Protein AF-A0A9P9Y1Z7-F1 (afdb_monomer_lite)

Foldseek 3Di:
DEAAPVVVVVVCVVFQWDQDPLQQFIFHPPVPPVNCQQLFAQNWDWDWDADPVSPDIDIETQGCVLQFDWDAPPVDPGTTTTGPYGHP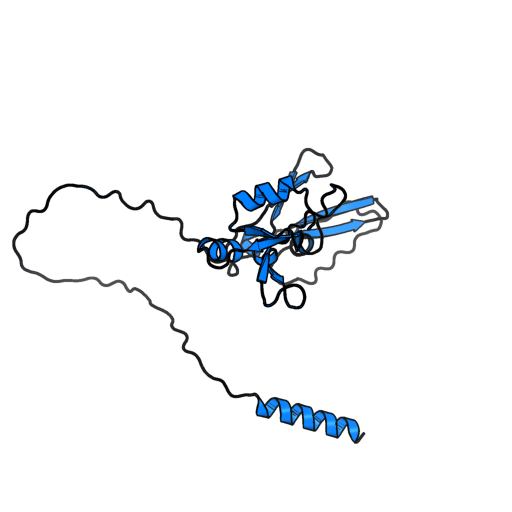DPNDDDCDDSSVVQWDWDDLVLQRAIDIDGRQDDQDPPDPPDDDQDNPRRDDDDDPDDNVNSCPPRHDDDPDPDPDPPPDDDDDDDDDDDDDDDDDDDDDDDDDDDDDDDDDDPPPVVVVVVVVVVVVVVD

Radius of gyration: 27.18 Å; chains: 1; bounding box: 79×77×60 Å

Secondary structure (DSSP, 8-state):
-B--HHHHHHHHTTTTEEEETTTTEEEE-TTSHHHHHHHHSS---EEEEE-TTSS-EEEEE--GGGGEEEE-TTSSSS-EEEE--B--SSS--B--HHHHTSEEEEEETTTTEEEEEEPP-SSS----------TT----PPPS--HHHHTTTTSPPPPP---PPP-----------------------------------SHHHHHHHHHHHHHHTT-

Sequence (219 aa):
MTLPKSTCENIAKHLPISYREDLGLYIWNIDEGRYRNIVRSASAPSFAFMGEDNTAGFTINVPFRYLNLTLEPPLTNGAVQYFLCSTGGDKNAVLGRAFLQDAFLGANRERGAFWLGQAPRPNIQSRSDHFTIDSDG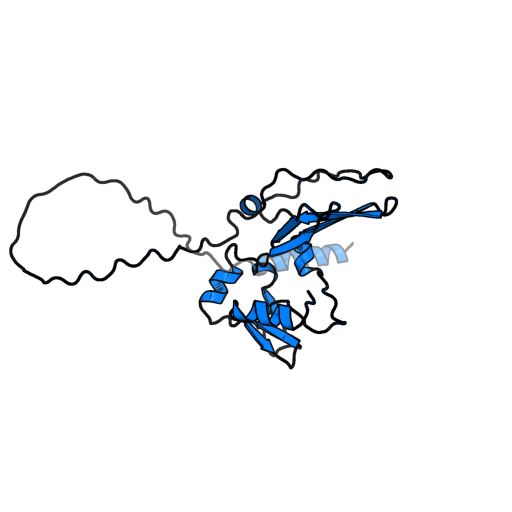TTIETSSNDWETSWDGFWEVLESAEPSPAPSSAPSASASASPSLPPSTDESMSMGTNIGIGVGTGAAVLLLFAGLLLWMRKR

Structure (mmCIF, N/CA/C/O backbone):
data_AF-A0A9P9Y1Z7-F1
#
_entry.id   AF-A0A9P9Y1Z7-F1
#
loop_
_atom_site.group_PDB
_atom_site.id
_atom_site.type_symbol
_atom_site.label_atom_id
_atom_site.label_alt_id
_atom_site.label_comp_id
_atom_site.label_asym_id
_atom_site.label_entity_id
_atom_site.label_seq_id
_atom_site.pdbx_PDB_ins_code
_atom_site.Cartn_x
_atom_site.Cartn_y
_atom_site.Cartn_z
_atom_site.occupancy
_atom_site.B_iso_or_equiv
_atom_site.auth_seq_id
_atom_site.auth_comp_id
_atom_site.auth_asym_id
_atom_site.auth_atom_id
_atom_site.pdbx_PDB_model_num
ATOM 1 N N . MET A 1 1 ? -0.086 5.503 3.416 1.00 87.56 1 MET A N 1
ATOM 2 C CA . MET A 1 1 ? -0.326 5.989 2.048 1.00 87.56 1 MET A CA 1
ATOM 3 C C . MET A 1 1 ? -1.439 7.006 2.132 1.00 87.56 1 MET A C 1
ATOM 5 O O . MET A 1 1 ? -2.332 6.822 2.955 1.00 87.56 1 MET A O 1
ATOM 9 N N . THR A 1 2 ? -1.354 8.059 1.330 1.00 88.94 2 THR A N 1
ATOM 10 C CA . THR A 1 2 ? -2.421 9.057 1.232 1.00 88.94 2 THR A CA 1
ATOM 11 C C . THR A 1 2 ? -3.190 8.768 -0.037 1.00 88.94 2 THR A C 1
ATOM 13 O O . THR A 1 2 ? -2.594 8.760 -1.110 1.00 88.94 2 THR A O 1
ATOM 16 N N . LEU A 1 3 ? -4.480 8.481 0.077 1.00 88.94 3 LEU A N 1
ATOM 17 C CA . LEU A 1 3 ? -5.351 8.220 -1.067 1.00 88.94 3 LEU A CA 1
ATOM 18 C C . LEU A 1 3 ? -6.536 9.194 -1.024 1.00 88.94 3 LEU A C 1
ATOM 20 O O . LEU A 1 3 ? -6.876 9.698 0.051 1.00 88.94 3 LEU A O 1
ATOM 24 N N . PRO A 1 4 ? -7.191 9.465 -2.167 1.00 88.50 4 PRO A N 1
ATOM 25 C CA . PRO A 1 4 ? -8.436 10.220 -2.173 1.00 88.50 4 PRO A CA 1
ATOM 26 C C . PRO A 1 4 ? -9.462 9.615 -1.207 1.00 88.50 4 PRO A C 1
ATOM 28 O O . PRO A 1 4 ? -9.579 8.392 -1.103 1.00 88.50 4 PRO A O 1
ATOM 31 N N . LYS A 1 5 ? -10.240 10.470 -0.528 1.00 86.81 5 LYS A N 1
ATOM 32 C CA . LYS A 1 5 ? -11.252 10.038 0.452 1.00 86.81 5 LYS A CA 1
ATOM 33 C C . LYS A 1 5 ? -12.206 8.989 -0.125 1.00 86.81 5 LYS A C 1
ATOM 35 O O . LYS A 1 5 ? -12.414 7.956 0.499 1.00 86.81 5 LYS A O 1
ATOM 40 N N . SER A 1 6 ? -12.689 9.208 -1.347 1.00 89.31 6 SER A N 1
ATOM 41 C CA . SER A 1 6 ? -13.558 8.263 -2.057 1.00 89.31 6 SER A CA 1
ATOM 42 C C . SER A 1 6 ? -12.914 6.886 -2.251 1.00 89.31 6 SER A C 1
ATOM 44 O O . SER A 1 6 ? -13.596 5.868 -2.152 1.00 89.31 6 SER A O 1
ATOM 46 N N . THR A 1 7 ? -11.602 6.825 -2.489 1.00 90.81 7 THR A N 1
ATOM 47 C CA . THR A 1 7 ? -10.861 5.565 -2.601 1.00 90.81 7 THR A CA 1
ATOM 48 C C . THR A 1 7 ? -10.800 4.847 -1.256 1.00 90.81 7 THR A C 1
ATOM 50 O O . THR A 1 7 ? -11.155 3.672 -1.192 1.00 90.81 7 THR A O 1
ATOM 53 N N . CYS A 1 8 ? -10.418 5.540 -0.175 1.00 91.31 8 CYS A N 1
ATOM 54 C CA . CYS A 1 8 ? -10.385 4.933 1.160 1.00 91.31 8 CYS A CA 1
ATOM 55 C C . CYS A 1 8 ? -11.779 4.463 1.615 1.00 91.31 8 CYS A C 1
ATOM 57 O O . CYS A 1 8 ? -11.909 3.369 2.157 1.00 91.31 8 CYS A O 1
ATOM 59 N N . GLU A 1 9 ? -12.831 5.242 1.353 1.00 91.62 9 GLU A N 1
ATOM 60 C CA . GLU A 1 9 ? -14.217 4.868 1.662 1.00 91.62 9 GLU A CA 1
ATOM 61 C C . GLU A 1 9 ? -14.677 3.637 0.878 1.00 91.62 9 GLU A C 1
ATOM 63 O O . GLU A 1 9 ? -15.352 2.774 1.433 1.00 91.62 9 GLU A O 1
ATOM 68 N N . ASN A 1 10 ? -14.306 3.521 -0.400 1.00 93.44 10 ASN A N 1
ATOM 69 C CA . ASN A 1 10 ? -14.633 2.336 -1.189 1.00 93.44 10 ASN A CA 1
ATOM 70 C C . ASN A 1 10 ? -13.886 1.095 -0.695 1.00 93.44 10 ASN A C 1
ATOM 72 O O . ASN A 1 10 ? -14.499 0.038 -0.592 1.00 93.44 10 ASN A O 1
ATOM 76 N N . ILE A 1 11 ? -12.611 1.222 -0.316 1.00 93.75 11 ILE A N 1
ATOM 77 C CA . ILE A 1 11 ? -11.859 0.130 0.320 1.00 93.75 11 ILE A CA 1
ATOM 78 C C . ILE A 1 11 ? -12.540 -0.293 1.632 1.00 93.75 11 ILE A C 1
ATOM 80 O O . ILE A 1 11 ? -12.742 -1.484 1.869 1.00 93.75 11 ILE A O 1
ATOM 84 N N . ALA A 1 12 ? -12.962 0.673 2.453 1.00 94.00 12 ALA A N 1
ATOM 85 C CA . ALA A 1 12 ? -13.610 0.415 3.736 1.00 94.00 12 ALA A CA 1
ATOM 86 C C . ALA A 1 12 ? -14.919 -0.380 3.624 1.00 94.00 12 ALA A C 1
ATOM 88 O O . ALA A 1 12 ? -15.243 -1.127 4.536 1.00 94.00 12 ALA A O 1
ATOM 89 N N . LYS A 1 13 ? -15.642 -0.313 2.497 1.00 94.94 13 LYS A N 1
ATOM 90 C CA . LYS A 1 13 ? -16.855 -1.128 2.277 1.00 94.94 13 LYS A CA 1
ATOM 91 C C . LYS A 1 13 ? -16.582 -2.633 2.247 1.00 94.94 13 LYS A C 1
ATOM 93 O O . LYS A 1 13 ? -17.495 -3.423 2.468 1.00 94.94 13 LYS A O 1
ATOM 98 N N . HIS A 1 14 ? -15.349 -3.034 1.950 1.00 94.69 14 HIS A N 1
ATOM 99 C CA . HIS A 1 14 ? -14.966 -4.439 1.833 1.00 94.69 14 HIS A CA 1
ATOM 100 C C . HIS A 1 14 ? -14.237 -4.965 3.071 1.00 94.69 14 HIS A C 1
ATOM 102 O O . HIS A 1 14 ? -14.068 -6.180 3.204 1.00 94.69 14 HIS A O 1
ATOM 108 N N . LEU A 1 15 ? -13.836 -4.081 3.986 1.00 96.19 15 LEU A N 1
ATOM 109 C CA . LEU A 1 15 ? -12.996 -4.402 5.133 1.00 96.19 15 LEU A CA 1
ATOM 110 C C . LEU A 1 15 ? -13.716 -4.092 6.451 1.00 96.19 15 LEU A C 1
ATOM 112 O O . LEU A 1 15 ? -14.492 -3.143 6.511 1.00 96.19 15 LEU A O 1
ATOM 116 N N . PRO A 1 16 ? -13.433 -4.842 7.528 1.00 96.62 16 PRO A N 1
ATOM 117 C CA . PRO A 1 16 ? -13.920 -4.545 8.872 1.00 96.62 16 PRO A CA 1
ATOM 118 C C . PRO A 1 16 ? -13.180 -3.335 9.469 1.00 96.62 16 PRO A C 1
ATOM 120 O O . PRO A 1 16 ? -12.394 -3.471 10.409 1.00 96.62 16 PRO A O 1
ATOM 123 N N . ILE A 1 17 ? -13.365 -2.149 8.881 1.00 96.19 17 ILE A N 1
ATOM 124 C CA . ILE A 1 17 ? -12.726 -0.900 9.308 1.00 96.19 17 ILE A CA 1
ATOM 125 C C . ILE A 1 17 ? -13.734 0.241 9.432 1.00 96.19 17 ILE A C 1
ATOM 127 O O . ILE A 1 17 ? -14.668 0.361 8.642 1.00 96.19 17 ILE A O 1
ATOM 131 N N . SER A 1 18 ? -13.504 1.133 10.392 1.00 94.62 18 SER A N 1
ATOM 132 C CA . SER A 1 18 ? -14.323 2.326 10.626 1.00 94.62 18 SER A CA 1
ATOM 133 C C . SER A 1 18 ? -13.464 3.584 10.657 1.00 94.62 18 SER A C 1
ATOM 135 O O . SER A 1 18 ? -12.419 3.603 11.309 1.00 94.62 18 SER A O 1
ATOM 137 N N . TYR A 1 19 ? -13.903 4.645 9.983 1.00 93.50 19 TYR A N 1
ATOM 138 C CA . TYR A 1 19 ? -13.201 5.927 10.003 1.00 93.50 19 TYR A CA 1
ATOM 139 C C . TYR A 1 19 ? -13.363 6.627 11.357 1.00 93.50 19 TYR A C 1
ATOM 141 O O . TYR A 1 19 ? -14.472 6.734 11.879 1.00 93.50 19 TYR A O 1
ATOM 149 N N . ARG A 1 20 ? -12.256 7.126 11.908 1.00 91.81 20 ARG A N 1
ATOM 150 C CA . ARG A 1 20 ? -12.212 7.952 13.115 1.00 91.81 20 ARG A CA 1
ATOM 151 C C . ARG A 1 20 ? -11.798 9.370 12.749 1.00 91.81 20 ARG A C 1
ATOM 153 O O . ARG A 1 20 ? -10.650 9.610 12.374 1.00 91.81 20 ARG A O 1
ATOM 160 N N . GLU A 1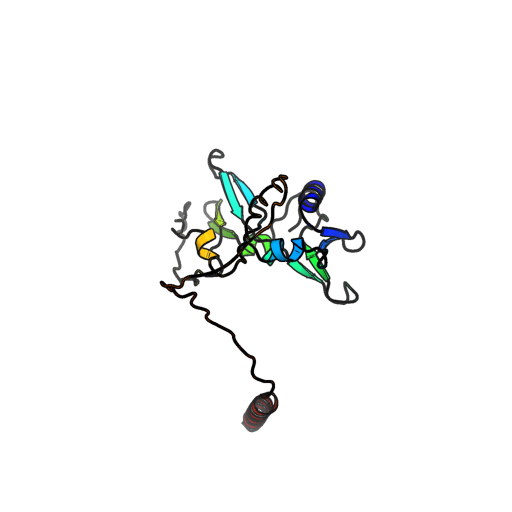 21 ? -12.750 10.297 12.843 1.00 89.62 21 GLU A N 1
ATOM 161 C CA . GLU A 1 21 ? -12.570 11.692 12.423 1.00 89.62 21 GLU A CA 1
ATOM 162 C C . GLU A 1 21 ? -11.517 12.434 13.252 1.00 89.62 21 GLU A C 1
ATOM 164 O O . GLU A 1 21 ? -10.768 13.232 12.696 1.00 89.62 21 GLU A O 1
ATOM 169 N N . ASP A 1 22 ? -11.410 12.124 14.548 1.00 89.19 22 ASP A N 1
ATOM 170 C CA . ASP A 1 22 ? -10.435 12.715 15.473 1.00 89.19 22 ASP A CA 1
ATOM 171 C C . ASP A 1 22 ? -8.984 12.417 15.077 1.00 89.19 22 ASP A C 1
ATOM 173 O O . ASP A 1 22 ? -8.095 13.229 15.327 1.00 89.19 22 ASP A O 1
ATOM 177 N N . LEU A 1 23 ? -8.749 11.270 14.433 1.00 88.81 23 LEU A N 1
ATOM 178 C CA . LEU A 1 23 ? -7.426 10.873 13.955 1.00 88.81 23 LEU A CA 1
ATOM 179 C C . LEU A 1 23 ? -7.221 11.058 12.451 1.00 88.81 23 LEU A C 1
ATOM 181 O O . LEU A 1 23 ? -6.084 11.037 11.985 1.00 88.81 23 LEU A O 1
ATOM 185 N N . GLY A 1 24 ? -8.298 11.162 11.674 1.00 89.25 24 GLY A N 1
ATOM 186 C CA . GLY A 1 24 ? -8.223 11.109 10.217 1.00 89.25 24 GLY A CA 1
ATOM 187 C C . GLY A 1 24 ? -7.754 9.751 9.676 1.00 89.25 24 GLY A C 1
ATOM 188 O O . GLY A 1 24 ? -7.097 9.692 8.634 1.00 89.25 24 GLY A O 1
ATOM 189 N N . LEU A 1 25 ? -8.049 8.663 10.397 1.00 91.31 25 LEU A N 1
ATOM 190 C CA . LEU A 1 25 ? -7.573 7.304 10.110 1.00 91.31 25 LEU A CA 1
ATOM 191 C C . LEU A 1 25 ? -8.712 6.281 10.169 1.00 91.31 25 LEU A C 1
ATOM 193 O O . LEU A 1 25 ? -9.711 6.478 10.858 1.00 91.31 25 LEU A O 1
ATOM 197 N N . TYR A 1 26 ? -8.533 5.153 9.482 1.00 94.88 26 TYR A N 1
ATOM 198 C CA . TYR A 1 26 ? -9.441 4.009 9.556 1.00 94.88 26 TYR A CA 1
ATOM 199 C C . TYR A 1 26 ? -8.938 3.010 10.593 1.00 94.88 26 TYR A C 1
ATOM 201 O O . TYR A 1 26 ? -7.794 2.572 10.529 1.00 94.88 26 TYR A O 1
ATOM 209 N N . ILE A 1 27 ? -9.790 2.637 11.537 1.00 95.94 27 ILE A N 1
ATOM 210 C CA . ILE A 1 27 ? -9.477 1.718 12.632 1.00 95.94 27 ILE A CA 1
ATOM 211 C C . ILE A 1 27 ? -10.030 0.337 12.307 1.00 95.94 27 ILE A C 1
ATOM 213 O O . ILE A 1 27 ? -11.168 0.230 11.855 1.00 95.94 27 ILE A O 1
ATOM 217 N N . TRP A 1 28 ? -9.232 -0.702 12.536 1.00 97.31 28 TRP A N 1
ATOM 218 C CA . TRP A 1 28 ? -9.666 -2.087 12.388 1.00 97.31 28 TRP A CA 1
ATOM 219 C C . TRP A 1 28 ? -10.612 -2.489 13.516 1.00 97.31 28 TRP A C 1
ATOM 221 O O . TRP A 1 28 ? -10.329 -2.254 14.691 1.00 97.31 28 TRP A O 1
ATOM 231 N N . ASN A 1 29 ? -11.699 -3.166 13.160 1.00 96.44 29 ASN A N 1
ATOM 232 C CA . ASN A 1 29 ? -12.518 -3.898 14.111 1.00 96.44 29 ASN A CA 1
AT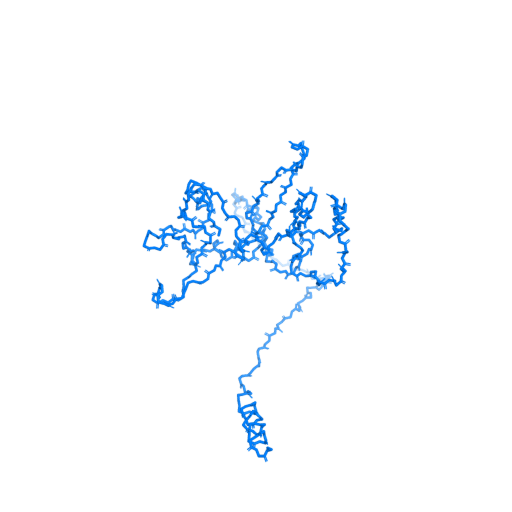OM 233 C C . ASN A 1 29 ? -11.892 -5.279 14.355 1.00 96.44 29 ASN A C 1
ATOM 235 O O . ASN A 1 29 ? -12.132 -6.223 13.603 1.00 96.44 29 ASN A O 1
ATOM 239 N N . ILE A 1 30 ? -11.053 -5.382 15.388 1.00 95.69 30 ILE A N 1
ATOM 240 C CA . ILE A 1 30 ? -10.289 -6.605 15.684 1.00 95.69 30 ILE A CA 1
ATOM 241 C C . ILE A 1 30 ? -11.149 -7.757 16.222 1.00 95.69 30 ILE A C 1
ATOM 243 O O . ILE A 1 30 ? -10.716 -8.909 16.163 1.00 95.69 30 ILE A O 1
ATOM 247 N N . ASP A 1 31 ? -12.350 -7.448 16.716 1.00 94.50 31 ASP A N 1
ATOM 248 C CA . ASP A 1 31 ? -13.303 -8.426 17.247 1.00 94.50 31 ASP A CA 1
ATOM 249 C C . ASP A 1 31 ? -14.121 -9.094 16.130 1.00 94.50 31 ASP A C 1
ATOM 251 O O . ASP A 1 31 ? -14.727 -10.149 16.328 1.00 94.50 31 ASP A O 1
ATOM 255 N N . GLU A 1 32 ? -14.131 -8.513 14.926 1.00 92.75 32 GLU A N 1
ATOM 256 C CA . GLU A 1 32 ? -14.802 -9.108 13.778 1.00 92.75 32 GLU A CA 1
ATOM 257 C C . GLU A 1 32 ? -13.995 -10.295 13.240 1.00 92.75 32 GLU A C 1
ATOM 259 O O . GLU A 1 32 ? -12.833 -10.156 12.857 1.00 92.75 32 GLU A O 1
ATOM 264 N N . GLY A 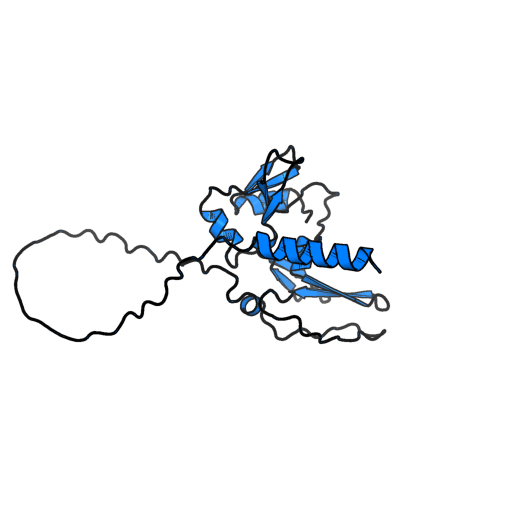1 33 ? -14.619 -11.473 13.133 1.00 88.38 33 GLY A N 1
ATOM 265 C CA . GLY A 1 33 ? -13.923 -12.707 12.738 1.00 88.38 33 GLY A CA 1
ATOM 266 C C . GLY A 1 33 ? -13.161 -12.607 11.407 1.00 88.38 33 GLY A C 1
ATOM 267 O O . GLY A 1 33 ? -12.109 -13.224 11.238 1.00 88.38 33 GLY A O 1
ATOM 268 N N . ARG A 1 34 ? -13.632 -11.761 10.481 1.00 93.44 34 ARG A N 1
ATOM 269 C CA . ARG A 1 34 ? -12.983 -11.519 9.183 1.00 93.44 34 ARG A CA 1
ATOM 270 C C . ARG A 1 34 ? -11.654 -10.772 9.287 1.00 93.44 34 ARG A C 1
ATOM 272 O O . ARG A 1 34 ? -10.826 -10.939 8.395 1.00 93.44 34 ARG A O 1
ATOM 279 N N . TYR A 1 35 ? -11.426 -9.980 10.339 1.00 95.06 35 TYR A N 1
ATOM 280 C CA . TYR A 1 35 ? -10.190 -9.211 10.518 1.00 95.06 35 TYR A CA 1
ATOM 281 C C . TYR A 1 35 ? -8.961 -10.116 10.452 1.00 95.06 35 TYR A C 1
ATOM 283 O O . TYR A 1 35 ? -8.058 -9.882 9.648 1.00 95.06 35 TYR A O 1
ATOM 291 N N . ARG A 1 36 ? -8.959 -11.195 11.245 1.00 93.75 36 ARG A N 1
ATOM 292 C CA . ARG A 1 36 ? -7.835 -12.138 11.306 1.00 93.75 36 ARG A CA 1
ATOM 293 C C . ARG A 1 36 ? -7.576 -12.792 9.956 1.00 93.75 36 ARG A C 1
ATOM 295 O O . ARG A 1 36 ? -6.432 -12.806 9.517 1.00 93.75 36 ARG A O 1
ATOM 302 N N . ASN A 1 37 ? -8.629 -13.248 9.283 1.00 94.12 37 ASN A N 1
ATOM 303 C CA . ASN A 1 37 ? -8.518 -13.881 7.971 1.00 94.12 37 ASN A CA 1
ATOM 304 C C . ASN A 1 37 ? -7.900 -12.923 6.946 1.00 94.12 37 ASN A C 1
ATOM 306 O O . ASN A 1 37 ? -7.009 -13.308 6.196 1.00 94.12 37 ASN A O 1
ATOM 310 N N . ILE A 1 38 ? -8.312 -11.654 6.945 1.00 94.94 38 ILE A N 1
ATOM 311 C CA . ILE A 1 38 ? -7.805 -10.639 6.014 1.00 94.94 38 ILE A CA 1
ATOM 312 C C . ILE A 1 38 ? -6.322 -10.341 6.263 1.00 94.94 38 ILE A C 1
ATOM 314 O O . ILE A 1 38 ? -5.534 -10.356 5.323 1.00 94.94 38 ILE A O 1
ATOM 318 N N . VAL A 1 39 ? -5.912 -10.087 7.510 1.00 94.31 39 VAL A N 1
ATOM 319 C CA . VAL A 1 39 ? -4.527 -9.659 7.805 1.00 94.31 39 VAL A CA 1
ATOM 320 C C . VAL A 1 39 ? -3.518 -10.811 7.834 1.00 94.31 39 VAL A C 1
ATOM 322 O O . VAL A 1 39 ? -2.308 -10.570 7.871 1.00 94.31 39 VAL A O 1
ATOM 325 N N . ARG A 1 40 ? -3.987 -12.064 7.856 1.00 92.31 40 ARG A N 1
ATOM 326 C CA . ARG A 1 40 ? -3.123 -13.251 7.909 1.00 92.31 40 ARG A CA 1
ATOM 327 C C . ARG A 1 40 ? -3.059 -14.050 6.615 1.00 92.31 40 ARG A C 1
ATOM 329 O O . ARG A 1 40 ? -2.093 -14.792 6.470 1.00 92.31 40 ARG A O 1
ATOM 336 N N . SER A 1 41 ? -4.016 -13.888 5.706 1.00 92.12 41 SER A N 1
ATOM 337 C CA . SER A 1 41 ? -4.036 -14.562 4.401 1.00 92.12 41 SER A CA 1
ATOM 338 C C . SER A 1 41 ? -3.306 -13.772 3.307 1.00 92.12 41 SER A C 1
ATOM 340 O O . SER A 1 41 ? -2.775 -12.688 3.550 1.00 92.12 41 SER A O 1
ATOM 342 N N . ALA A 1 42 ? -3.362 -14.300 2.081 1.00 90.06 42 ALA A N 1
ATOM 343 C CA . ALA A 1 42 ? -2.916 -13.669 0.837 1.00 90.06 42 ALA A CA 1
ATOM 344 C C . ALA A 1 42 ? -3.727 -12.427 0.414 1.00 90.06 42 ALA A C 1
ATOM 346 O O . ALA A 1 42 ? -3.505 -11.870 -0.660 1.00 90.06 42 ALA A O 1
ATOM 347 N N . SER A 1 43 ? -4.704 -12.001 1.218 1.00 92.25 43 SER A N 1
ATOM 348 C CA . SER A 1 43 ? -5.553 -10.860 0.883 1.00 92.25 43 SER A CA 1
ATOM 349 C C . SER A 1 43 ? -4.715 -9.578 0.779 1.00 92.25 43 SER A C 1
ATOM 351 O O . SER A 1 43 ? -4.007 -9.194 1.717 1.00 92.25 43 SER A O 1
ATOM 353 N N . ALA A 1 44 ? -4.823 -8.886 -0.356 1.00 92.69 44 ALA A N 1
ATOM 354 C CA . ALA A 1 44 ? -4.041 -7.691 -0.652 1.00 92.69 44 ALA A CA 1
ATOM 355 C C . ALA A 1 44 ? -4.837 -6.697 -1.516 1.00 92.69 44 ALA A C 1
ATOM 357 O O . ALA A 1 44 ? -5.535 -7.121 -2.439 1.00 92.69 44 ALA A O 1
ATOM 358 N N . PRO A 1 45 ? -4.729 -5.375 -1.287 1.00 92.94 45 PRO A N 1
ATOM 359 C CA . PRO A 1 45 ? -4.985 -4.398 -2.334 1.00 92.94 45 PRO A CA 1
ATOM 360 C C . PRO A 1 45 ? -3.965 -4.536 -3.469 1.00 92.94 45 PRO A C 1
ATOM 362 O O . PRO A 1 45 ? -2.753 -4.579 -3.236 1.00 92.94 45 PRO A O 1
ATOM 365 N N . SER A 1 46 ? -4.482 -4.528 -4.695 1.00 93.94 46 SER A N 1
ATOM 366 C CA . SER A 1 46 ? -3.696 -4.483 -5.927 1.00 93.94 46 SER A CA 1
ATOM 367 C C . SER A 1 46 ? -3.677 -3.064 -6.489 1.00 93.94 46 SER A C 1
ATOM 369 O O . SER A 1 46 ? -4.719 -2.429 -6.665 1.00 93.94 46 SER A O 1
ATOM 371 N N . PHE A 1 47 ? -2.485 -2.567 -6.797 1.00 93.12 47 PHE A N 1
ATOM 372 C CA . PHE A 1 47 ? -2.256 -1.260 -7.403 1.00 93.12 47 PHE A CA 1
ATOM 373 C C . PHE A 1 47 ? -1.886 -1.461 -8.867 1.00 93.12 47 PHE A C 1
ATOM 375 O O . PHE A 1 47 ? -0.839 -2.032 -9.156 1.00 93.12 47 PHE A O 1
ATOM 382 N N . ALA A 1 48 ? -2.749 -1.016 -9.778 1.00 93.50 48 ALA A N 1
ATOM 383 C CA . ALA A 1 48 ? -2.515 -1.123 -11.213 1.00 93.50 48 ALA A CA 1
ATOM 384 C C . ALA A 1 48 ? -1.763 0.106 -11.743 1.00 93.50 48 ALA A C 1
ATOM 386 O O . ALA A 1 48 ? -2.135 1.245 -11.453 1.00 93.50 48 ALA A O 1
ATOM 387 N N . PHE A 1 49 ? -0.738 -0.139 -12.555 1.00 91.81 49 PHE A N 1
ATOM 388 C CA . PHE A 1 49 ? 0.089 0.870 -13.208 1.00 91.81 49 PHE A CA 1
ATOM 389 C C . PHE A 1 49 ? 0.165 0.594 -14.705 1.00 91.81 49 PHE A C 1
ATOM 391 O O . PHE A 1 49 ? 0.096 -0.557 -15.133 1.00 91.81 49 PHE A O 1
ATOM 398 N N . MET A 1 50 ? 0.329 1.654 -15.493 1.00 89.62 50 MET A N 1
ATOM 399 C CA . MET A 1 50 ? 0.624 1.557 -16.922 1.00 89.62 50 MET A CA 1
ATOM 400 C C . MET A 1 50 ? 2.137 1.626 -17.130 1.00 89.62 50 MET A C 1
ATOM 402 O O . MET A 1 50 ? 2.804 2.452 -16.504 1.00 89.62 50 MET A O 1
ATOM 406 N N . GLY A 1 51 ? 2.667 0.748 -17.983 1.00 82.12 51 GLY A N 1
ATOM 407 C CA . GLY A 1 51 ? 4.051 0.819 -18.444 1.00 82.12 51 GLY A CA 1
ATOM 408 C C . GLY A 1 51 ? 4.278 1.936 -19.467 1.00 82.12 51 GLY A C 1
ATOM 409 O O . GLY A 1 51 ? 3.354 2.659 -19.840 1.00 82.12 51 GLY A O 1
ATOM 410 N N . GLU A 1 52 ? 5.518 2.045 -19.942 1.00 75.12 52 GLU A N 1
ATOM 411 C CA . GLU A 1 52 ? 5.976 3.096 -20.864 1.00 75.12 52 GLU A CA 1
ATOM 412 C C . GLU A 1 52 ? 5.139 3.177 -22.152 1.00 75.12 52 GLU A C 1
ATOM 414 O O . GLU A 1 52 ? 4.690 4.256 -22.542 1.00 75.12 52 GLU A O 1
ATOM 419 N N . ASP A 1 53 ? 4.807 2.026 -22.740 1.00 77.62 53 ASP A N 1
ATOM 420 C CA . ASP A 1 53 ? 4.027 1.956 -23.979 1.00 77.62 53 ASP A CA 1
ATOM 421 C C . ASP A 1 53 ? 2.519 2.200 -23.780 1.00 77.62 53 ASP A C 1
ATOM 423 O O . ASP A 1 53 ? 1.751 2.090 -24.735 1.00 77.62 53 ASP A O 1
ATOM 427 N N . ASN A 1 54 ? 2.061 2.487 -22.550 1.00 75.88 54 ASN A N 1
ATOM 428 C CA . ASN A 1 54 ? 0.654 2.708 -22.164 1.00 75.88 54 ASN A CA 1
ATOM 429 C C . ASN A 1 54 ? -0.337 1.614 -22.623 1.00 75.88 54 ASN A C 1
ATOM 431 O O . ASN A 1 54 ? -1.549 1.826 -22.645 1.00 75.88 54 ASN A O 1
ATOM 435 N N . THR A 1 55 ? 0.173 0.442 -22.996 1.00 75.06 55 THR A N 1
ATOM 436 C CA . THR A 1 55 ? -0.588 -0.674 -23.578 1.00 75.06 55 THR A CA 1
ATOM 437 C C . THR A 1 55 ? -0.511 -1.926 -22.713 1.00 75.06 55 THR A C 1
ATOM 439 O O . THR A 1 55 ? -1.493 -2.659 -22.614 1.00 75.06 55 THR A O 1
ATOM 442 N N . ALA A 1 56 ? 0.618 -2.145 -22.035 1.00 78.31 56 ALA A N 1
ATOM 443 C CA . ALA A 1 56 ? 0.786 -3.193 -21.038 1.00 78.31 56 ALA A CA 1
ATOM 444 C C . ALA A 1 56 ? 0.698 -2.597 -19.625 1.00 78.31 56 ALA A C 1
ATOM 446 O O . ALA A 1 56 ? 1.497 -1.741 -19.234 1.00 78.31 56 ALA A O 1
ATOM 447 N N . GLY A 1 57 ? -0.302 -3.043 -18.864 1.00 87.38 57 GLY A N 1
ATOM 448 C CA . GLY A 1 57 ? -0.423 -2.741 -17.444 1.00 87.38 57 GLY A CA 1
ATOM 449 C C . GLY A 1 57 ? 0.232 -3.813 -16.584 1.00 87.38 57 GLY A C 1
ATOM 450 O O . GLY A 1 57 ? 0.313 -4.974 -16.980 1.00 87.38 57 GLY A O 1
ATOM 451 N N . PHE A 1 58 ? 0.651 -3.433 -15.385 1.00 89.25 58 PHE A N 1
ATOM 452 C CA . PHE A 1 58 ? 1.109 -4.365 -14.360 1.00 89.25 58 PHE A CA 1
ATOM 453 C C . PHE A 1 58 ? 0.509 -4.001 -13.004 1.00 89.25 58 PHE A C 1
ATOM 455 O O . PHE A 1 58 ? 0.012 -2.889 -12.800 1.00 89.25 58 PHE A O 1
ATOM 462 N N . THR A 1 59 ? 0.539 -4.950 -12.074 1.00 93.19 59 THR A N 1
ATOM 463 C CA . THR A 1 59 ? -0.014 -4.778 -10.730 1.00 93.19 59 THR A CA 1
ATOM 464 C C . THR A 1 59 ? 1.041 -4.996 -9.665 1.00 93.19 59 THR A C 1
ATOM 466 O O . THR A 1 59 ? 1.871 -5.891 -9.786 1.00 93.19 59 THR A O 1
ATOM 469 N N . ILE A 1 60 ? 0.954 -4.212 -8.595 1.00 93.88 60 ILE A N 1
ATOM 470 C CA . ILE A 1 60 ? 1.707 -4.419 -7.360 1.00 93.88 60 ILE A CA 1
ATOM 471 C C . ILE A 1 60 ? 0.721 -4.799 -6.257 1.00 93.88 60 ILE A C 1
ATOM 473 O O . ILE A 1 60 ? -0.220 -4.051 -5.985 1.00 93.88 60 ILE A O 1
ATOM 477 N N . ASN A 1 61 ? 0.937 -5.940 -5.615 1.00 93.94 61 ASN A N 1
ATOM 478 C CA . ASN A 1 61 ? 0.143 -6.441 -4.501 1.00 93.94 61 ASN A CA 1
ATOM 479 C C . ASN A 1 61 ? 0.833 -6.109 -3.175 1.00 93.94 61 ASN A C 1
ATOM 481 O O . ASN A 1 61 ? 2.010 -6.419 -2.976 1.00 93.94 61 ASN A O 1
ATOM 485 N N . VAL A 1 62 ? 0.084 -5.502 -2.253 1.00 92.81 62 VAL A N 1
ATOM 486 C CA . VAL A 1 62 ? 0.569 -5.148 -0.910 1.00 92.81 62 VAL A CA 1
ATOM 487 C C . VAL A 1 62 ? -0.304 -5.849 0.128 1.00 92.81 62 VAL A C 1
ATOM 489 O O . VAL A 1 62 ? -1.417 -5.384 0.363 1.00 92.81 62 VAL A O 1
ATOM 492 N N . PRO A 1 63 ? 0.132 -6.949 0.764 1.00 92.75 63 PRO A N 1
ATOM 493 C CA . PRO A 1 63 ? -0.705 -7.682 1.709 1.00 92.75 63 PRO A CA 1
ATOM 494 C C . PRO A 1 63 ? -1.220 -6.833 2.866 1.00 92.75 63 PRO A C 1
ATOM 496 O O . PRO A 1 63 ? -0.500 -6.004 3.435 1.00 92.75 63 PRO A O 1
ATOM 499 N N . PHE A 1 64 ? -2.459 -7.100 3.292 1.00 93.81 64 PHE A N 1
ATOM 500 C CA . PHE A 1 64 ? -3.079 -6.379 4.408 1.00 93.81 64 PHE A CA 1
ATOM 501 C C . PHE A 1 64 ? -2.288 -6.495 5.713 1.00 93.81 64 PHE A C 1
ATOM 503 O O . PHE A 1 64 ? -2.387 -5.601 6.551 1.00 93.81 64 PHE A O 1
ATOM 510 N N . ARG A 1 65 ? -1.447 -7.526 5.868 1.00 91.06 65 ARG A N 1
ATOM 511 C CA . ARG A 1 65 ? -0.511 -7.648 6.994 1.00 91.06 65 ARG A CA 1
ATOM 512 C C . ARG A 1 65 ? 0.356 -6.399 7.179 1.00 91.06 65 ARG A C 1
ATOM 514 O O . ARG A 1 65 ? 0.557 -5.980 8.313 1.00 91.06 65 ARG A O 1
ATOM 521 N N . TYR A 1 66 ? 0.845 -5.787 6.100 1.00 90.31 66 TYR A N 1
ATOM 522 C CA . TYR A 1 66 ? 1.664 -4.568 6.184 1.00 90.31 66 TYR A CA 1
ATOM 523 C C . TYR A 1 66 ? 0.848 -3.286 6.308 1.00 90.31 66 TYR A C 1
ATOM 525 O O . TYR A 1 66 ? 1.388 -2.222 6.613 1.00 90.31 66 TYR A O 1
ATOM 533 N N . LEU A 1 67 ? -0.459 -3.385 6.089 1.00 93.62 67 LEU A N 1
ATOM 534 C CA . LEU A 1 67 ? -1.409 -2.290 6.236 1.00 93.62 67 LEU A CA 1
ATOM 535 C C . LEU A 1 67 ? -2.174 -2.366 7.563 1.00 93.62 67 LEU A C 1
ATOM 537 O O . LEU A 1 67 ? -3.061 -1.550 7.792 1.00 93.62 67 LEU A O 1
ATOM 541 N N . ASN A 1 68 ? -1.828 -3.319 8.428 1.00 94.62 68 ASN A N 1
ATOM 542 C CA . ASN A 1 68 ? -2.342 -3.491 9.780 1.00 94.62 68 ASN A CA 1
ATOM 543 C C . ASN A 1 68 ? -1.313 -2.952 10.781 1.00 94.62 68 ASN A C 1
ATOM 545 O O . ASN A 1 68 ? -0.431 -3.679 11.236 1.00 94.62 68 ASN A O 1
ATOM 549 N N . LEU A 1 69 ? -1.376 -1.647 11.040 1.00 93.94 69 LEU A N 1
ATOM 550 C CA . LEU A 1 69 ? -0.416 -0.937 11.880 1.00 93.94 69 LEU A CA 1
ATOM 551 C C . LEU A 1 69 ? -1.008 -0.649 13.260 1.00 93.94 69 LEU A C 1
ATOM 553 O O . LEU A 1 69 ? -2.218 -0.517 13.401 1.00 93.94 69 LEU A O 1
ATOM 557 N N . THR A 1 70 ? -0.153 -0.463 14.263 1.00 96.12 70 THR A N 1
ATOM 558 C CA . THR A 1 70 ? -0.580 -0.158 15.636 1.00 96.12 70 THR A CA 1
ATOM 559 C C . THR A 1 70 ? -0.391 1.329 15.944 1.00 96.12 70 THR A C 1
ATOM 561 O O . THR A 1 70 ? 0.690 1.878 15.733 1.00 96.12 70 THR A O 1
ATOM 564 N N . LEU A 1 71 ? -1.435 1.986 16.447 1.00 94.81 71 LEU A N 1
ATOM 565 C CA . LEU A 1 71 ? -1.355 3.264 17.156 1.00 94.81 71 LEU A CA 1
ATOM 566 C C . LEU A 1 71 ? -1.100 3.001 18.631 1.00 94.81 71 LEU A C 1
ATOM 568 O O . LEU A 1 71 ? -1.702 2.100 19.209 1.00 94.81 71 LEU A O 1
ATOM 572 N N . GLU A 1 72 ? -0.263 3.827 19.238 1.00 96.12 72 GLU A N 1
ATOM 573 C CA . GLU A 1 72 ? 0.095 3.747 20.650 1.00 96.12 72 GLU A CA 1
ATOM 574 C C . GLU A 1 72 ? -0.097 5.115 21.328 1.00 96.12 72 GLU A C 1
ATOM 576 O O . GLU A 1 72 ? -0.248 6.141 20.645 1.00 96.12 72 GLU A O 1
ATOM 581 N N . PRO A 1 73 ? -0.089 5.166 22.672 1.00 95.69 73 PRO A N 1
ATOM 582 C CA . PRO A 1 73 ? -0.068 6.431 23.395 1.00 95.69 73 PRO A CA 1
ATOM 583 C C . PRO A 1 73 ? 1.060 7.367 22.920 1.00 95.69 73 PRO A C 1
ATOM 585 O O . PRO A 1 73 ? 2.155 6.898 22.612 1.00 95.69 73 PRO A O 1
ATOM 588 N N . PRO A 1 74 ? 0.833 8.695 22.869 1.00 93.81 74 PRO A N 1
ATOM 589 C CA . PRO A 1 74 ? -0.330 9.423 23.387 1.00 93.81 74 PRO A CA 1
ATOM 590 C C . PRO A 1 74 ? -1.476 9.616 22.377 1.00 93.81 74 PRO A C 1
ATOM 592 O O . PRO A 1 74 ? -2.442 10.304 22.690 1.00 93.81 74 PRO A O 1
ATOM 595 N N . LEU A 1 75 ? -1.384 9.058 21.165 1.00 90.56 75 LEU A N 1
ATOM 596 C CA . LEU A 1 75 ? -2.413 9.243 20.127 1.00 90.56 75 LEU A CA 1
ATOM 597 C C . LEU A 1 75 ? -3.720 8.524 20.476 1.00 90.56 75 LEU A C 1
ATOM 599 O O . LEU A 1 75 ? -4.807 8.926 20.064 1.00 90.56 75 LEU A O 1
ATOM 603 N N . THR A 1 76 ? -3.599 7.445 21.238 1.00 93.56 76 THR A N 1
ATOM 604 C CA . THR A 1 76 ? -4.693 6.636 21.761 1.00 93.56 76 THR A CA 1
ATOM 605 C C . THR A 1 76 ? -4.386 6.260 23.208 1.00 93.56 76 THR A C 1
ATOM 607 O O . THR A 1 76 ? -3.228 6.187 23.607 1.00 93.56 76 THR A O 1
ATOM 610 N N . ASN A 1 77 ? -5.407 5.969 24.017 1.00 91.69 77 ASN A N 1
ATOM 611 C CA . ASN A 1 77 ? -5.200 5.546 25.414 1.00 91.69 77 ASN A CA 1
ATOM 612 C C . ASN A 1 77 ? -4.563 4.143 25.548 1.00 91.69 77 ASN A C 1
ATOM 614 O O . ASN A 1 77 ? -4.222 3.724 26.650 1.00 91.69 77 ASN A O 1
ATOM 618 N N . GLY A 1 78 ? -4.400 3.416 24.441 1.00 93.00 78 GLY A N 1
ATOM 619 C CA . GLY A 1 78 ? -3.797 2.087 24.375 1.00 93.00 78 GLY A CA 1
ATOM 620 C C . GLY A 1 78 ? -3.505 1.679 22.932 1.00 93.00 78 GLY A C 1
ATOM 621 O O . GLY A 1 78 ? -3.732 2.465 22.012 1.00 93.00 78 GLY A O 1
ATOM 622 N N . ALA A 1 79 ? -3.010 0.457 22.737 1.00 95.69 79 ALA A N 1
ATOM 623 C CA . ALA A 1 79 ? -2.703 -0.069 21.410 1.00 95.69 79 ALA A CA 1
ATOM 624 C C . ALA A 1 79 ? -3.983 -0.257 20.574 1.00 95.69 79 ALA A C 1
ATOM 626 O O . ALA A 1 79 ? -4.873 -1.011 20.966 1.00 95.69 79 ALA A O 1
ATOM 627 N N . VAL A 1 80 ? -4.077 0.408 19.420 1.00 96.69 80 VAL A N 1
ATOM 628 C CA . VAL A 1 80 ? -5.226 0.317 18.501 1.00 96.69 80 VAL A CA 1
ATOM 629 C C . VAL A 1 80 ? -4.739 -0.018 17.097 1.00 96.69 80 VAL A C 1
ATOM 631 O O . VAL A 1 80 ? -3.873 0.669 16.563 1.00 96.69 80 VAL A O 1
ATOM 634 N N . GLN A 1 81 ? -5.312 -1.049 16.477 1.00 96.94 81 GLN A N 1
ATOM 635 C CA . GLN A 1 81 ? -4.971 -1.430 15.107 1.00 96.94 81 GLN A CA 1
ATOM 636 C C . GLN A 1 81 ? -5.661 -0.508 14.101 1.00 96.94 81 GLN A C 1
ATOM 638 O O . GLN A 1 81 ? -6.867 -0.281 14.177 1.00 96.94 81 GLN A O 1
ATOM 643 N N . TYR A 1 82 ? -4.917 0.006 13.129 1.00 95.44 82 TYR A N 1
ATOM 644 C CA . TYR A 1 82 ? -5.432 0.891 12.093 1.00 95.44 82 TYR A CA 1
ATOM 645 C C . TYR A 1 82 ? -4.986 0.464 10.696 1.00 95.44 82 TYR A C 1
ATOM 647 O O . TYR A 1 82 ? -3.905 -0.096 10.491 1.00 95.44 82 TYR A O 1
ATOM 655 N N . PHE A 1 83 ? -5.856 0.734 9.729 1.00 95.12 83 PHE A N 1
ATOM 656 C CA . PHE A 1 83 ? -5.590 0.573 8.314 1.00 95.12 83 PHE A CA 1
ATOM 657 C C . PHE A 1 83 ? -4.954 1.846 7.771 1.00 95.12 83 PHE A C 1
ATOM 659 O O . PHE A 1 83 ? -5.505 2.945 7.897 1.00 95.12 83 PHE A O 1
ATOM 666 N N . LEU A 1 84 ? -3.784 1.712 7.150 1.00 90.31 84 LEU A N 1
ATOM 667 C CA . LEU A 1 84 ? -3.051 2.863 6.641 1.00 90.31 84 LEU A CA 1
ATOM 668 C C . LEU A 1 84 ? -3.673 3.401 5.339 1.00 90.31 84 LEU A C 1
ATOM 670 O O . LEU A 1 84 ? -3.153 3.166 4.252 1.00 90.31 84 LEU A O 1
ATOM 674 N N . CYS A 1 85 ? -4.732 4.196 5.461 1.00 89.31 85 CYS A N 1
ATOM 675 C CA . CYS A 1 85 ? -5.320 4.993 4.383 1.00 89.31 85 CYS A CA 1
ATOM 676 C C . CYS A 1 85 ? -5.661 6.379 4.932 1.00 89.31 85 CYS A C 1
ATOM 678 O O . CYS A 1 85 ? -6.707 6.566 5.547 1.00 89.31 85 CYS A O 1
ATOM 680 N N . SER A 1 86 ? -4.750 7.340 4.780 1.00 82.25 86 SER A N 1
ATOM 681 C CA . SER A 1 86 ? -4.988 8.713 5.231 1.00 82.25 86 SER A CA 1
ATOM 682 C C . SER A 1 86 ? -5.623 9.535 4.116 1.00 82.25 86 SER A C 1
ATOM 684 O O . SER A 1 86 ? -5.195 9.464 2.964 1.00 82.25 86 SER A O 1
ATOM 686 N N . THR A 1 87 ? -6.610 10.355 4.464 1.00 73.38 87 THR A N 1
ATOM 687 C CA . THR A 1 87 ? -7.342 11.209 3.512 1.00 73.38 87 THR A CA 1
ATOM 688 C C . THR A 1 87 ? -6.885 12.671 3.539 1.00 73.38 87 THR A C 1
ATOM 690 O O . THR A 1 87 ? -7.451 13.505 2.838 1.00 73.38 87 THR A O 1
ATOM 693 N N . GLY A 1 88 ? -5.881 13.003 4.359 1.00 61.59 88 GLY A N 1
ATOM 694 C CA . GLY A 1 88 ? -5.323 14.351 4.492 1.00 61.59 88 GLY A CA 1
ATOM 695 C C . GLY A 1 88 ? -4.223 14.623 3.465 1.00 61.59 88 GLY A C 1
ATOM 696 O O . GLY A 1 88 ? -3.072 14.256 3.690 1.00 61.59 88 GLY A O 1
ATOM 697 N N . GLY A 1 89 ? -4.571 15.245 2.336 1.00 62.84 89 GLY A N 1
ATOM 698 C CA . GLY A 1 89 ? -3.620 15.689 1.310 1.00 62.84 89 GLY A CA 1
ATOM 699 C C . GLY A 1 89 ? -4.290 16.411 0.134 1.00 62.84 89 GLY A C 1
ATOM 700 O O . GLY A 1 89 ? -5.516 16.401 0.014 1.00 62.84 89 GLY A O 1
ATOM 701 N N . ASP A 1 90 ? -3.481 17.008 -0.748 1.00 60.25 90 ASP A N 1
ATOM 702 C CA . ASP A 1 90 ? -3.886 17.880 -1.871 1.00 60.25 90 ASP A CA 1
ATOM 703 C C . ASP A 1 90 ? -4.539 17.133 -3.056 1.00 60.25 90 ASP A C 1
ATOM 705 O O . ASP A 1 90 ? -4.210 17.361 -4.217 1.00 60.25 90 ASP A O 1
ATOM 709 N N . LYS A 1 91 ? -5.466 16.203 -2.783 1.00 65.00 91 LYS A N 1
ATOM 710 C CA . LYS A 1 91 ? -6.142 15.299 -3.746 1.00 65.00 91 LYS A CA 1
ATOM 711 C C . LYS A 1 91 ? -5.232 14.296 -4.471 1.00 65.00 91 LYS A C 1
ATOM 713 O O . LYS A 1 91 ? -5.747 13.335 -5.037 1.00 65.00 91 LYS A O 1
ATOM 718 N N . ASN A 1 92 ? -3.914 14.471 -4.429 1.00 79.31 92 ASN A N 1
ATOM 719 C CA . ASN A 1 92 ? -2.958 13.562 -5.053 1.00 79.31 92 ASN A CA 1
ATOM 720 C C . ASN A 1 92 ? -2.746 12.296 -4.215 1.00 79.31 92 ASN A C 1
ATOM 722 O O . ASN A 1 92 ? -2.602 12.356 -2.991 1.00 79.31 92 ASN A O 1
ATOM 726 N N . ALA A 1 93 ? -2.690 11.146 -4.889 1.00 87.44 93 ALA A N 1
ATOM 727 C CA . ALA A 1 93 ? -2.323 9.887 -4.256 1.00 87.44 93 ALA A CA 1
ATOM 728 C C . ALA A 1 93 ? -0.814 9.862 -3.960 1.00 87.44 93 ALA A C 1
ATOM 730 O O . ALA A 1 93 ? 0.005 10.146 -4.830 1.00 87.44 93 ALA A O 1
ATOM 731 N N . VAL A 1 94 ? -0.446 9.489 -2.734 1.00 90.56 94 VAL A N 1
ATOM 732 C CA . VAL A 1 94 ? 0.945 9.329 -2.294 1.00 90.56 94 VAL A CA 1
ATOM 733 C C . VAL A 1 94 ? 1.164 7.896 -1.820 1.00 90.56 94 VAL A C 1
ATOM 735 O O . VAL A 1 94 ? 0.752 7.493 -0.721 1.00 90.56 94 VAL A O 1
ATOM 738 N N . LEU A 1 95 ? 1.871 7.133 -2.651 1.00 91.56 95 LEU A N 1
ATOM 739 C CA . LEU A 1 95 ? 2.316 5.774 -2.361 1.00 91.56 95 LEU A CA 1
ATOM 740 C C . LEU A 1 95 ? 3.639 5.818 -1.590 1.00 91.56 95 LEU A C 1
ATOM 742 O O . LEU A 1 95 ? 4.729 5.783 -2.148 1.00 91.56 95 LEU A O 1
ATOM 746 N N . GLY A 1 96 ? 3.522 5.987 -0.274 1.00 89.12 96 GLY A N 1
ATOM 747 C CA . GLY A 1 96 ? 4.670 6.100 0.627 1.00 89.12 96 GLY A CA 1
ATOM 748 C C . GLY A 1 96 ? 5.237 4.754 1.087 1.00 89.12 96 GLY A C 1
ATOM 749 O O . GLY A 1 96 ? 5.002 3.709 0.488 1.00 89.12 96 GLY A O 1
ATOM 750 N N . ARG A 1 97 ? 5.930 4.780 2.234 1.00 88.00 97 ARG A N 1
ATOM 751 C CA . ARG A 1 97 ? 6.655 3.627 2.801 1.00 88.00 97 ARG A CA 1
ATOM 752 C C . ARG A 1 97 ? 5.876 2.313 2.798 1.00 88.00 97 ARG A C 1
ATOM 754 O O . ARG A 1 97 ? 6.443 1.310 2.416 1.00 88.00 97 ARG A O 1
ATOM 761 N N . ALA A 1 98 ? 4.605 2.307 3.195 1.00 88.50 98 ALA A N 1
ATOM 762 C CA . ALA A 1 98 ? 3.837 1.061 3.253 1.00 88.50 98 ALA A CA 1
ATOM 763 C C . ALA A 1 98 ? 3.642 0.384 1.889 1.00 88.50 98 ALA A C 1
ATOM 765 O O . ALA A 1 98 ? 3.609 -0.834 1.828 1.00 88.50 98 ALA A O 1
ATOM 766 N N . PHE A 1 99 ? 3.548 1.161 0.806 1.00 92.62 99 PHE A N 1
ATOM 767 C CA . PHE A 1 99 ? 3.538 0.613 -0.549 1.00 92.62 99 PHE A CA 1
ATOM 768 C C . PHE A 1 99 ? 4.946 0.158 -0.958 1.00 92.62 99 PHE A C 1
ATOM 770 O O . PHE A 1 99 ? 5.128 -0.966 -1.406 1.00 92.62 99 PHE A O 1
ATOM 777 N N . LEU A 1 100 ? 5.959 0.998 -0.713 1.00 92.06 100 LEU A N 1
ATOM 778 C CA . LEU A 1 100 ? 7.363 0.715 -1.051 1.00 92.06 100 LEU A CA 1
ATOM 779 C C . LEU A 1 100 ? 7.987 -0.441 -0.260 1.00 92.06 100 LEU A C 1
ATOM 781 O O . LEU A 1 100 ? 9.094 -0.864 -0.563 1.00 92.06 100 LEU A O 1
ATOM 785 N N . GLN A 1 101 ? 7.306 -0.955 0.759 1.00 89.19 101 GLN A N 1
ATOM 786 C CA . GLN A 1 101 ? 7.726 -2.187 1.406 1.00 89.19 101 GLN A CA 1
ATOM 787 C C . GLN A 1 101 ? 7.555 -3.394 0.461 1.00 89.19 101 GLN A C 1
ATOM 789 O O . GLN A 1 101 ? 8.386 -4.292 0.517 1.00 89.19 101 GLN A O 1
ATOM 794 N N . ASP A 1 102 ? 6.546 -3.397 -0.423 1.00 90.38 102 ASP A N 1
ATOM 795 C CA . ASP A 1 102 ? 6.285 -4.452 -1.426 1.00 90.38 102 ASP A CA 1
ATOM 796 C C . ASP A 1 102 ? 6.576 -4.020 -2.866 1.00 90.38 102 ASP A C 1
ATOM 798 O O . ASP A 1 102 ? 6.252 -4.737 -3.810 1.00 90.38 102 ASP A O 1
ATOM 802 N N . ALA A 1 103 ? 7.206 -2.866 -3.059 1.00 92.38 103 ALA A N 1
ATOM 803 C CA . ALA A 1 103 ? 7.557 -2.375 -4.380 1.00 92.38 103 ALA A CA 1
ATOM 804 C C . ALA A 1 103 ? 9.046 -2.042 -4.454 1.00 92.38 103 ALA A C 1
ATOM 806 O O . ALA A 1 103 ? 9.588 -1.351 -3.592 1.00 92.38 103 ALA A O 1
ATOM 807 N N . PHE A 1 104 ? 9.696 -2.495 -5.518 1.00 89.38 104 PHE A N 1
ATOM 808 C CA . PHE A 1 104 ? 11.017 -2.039 -5.907 1.00 89.38 104 PHE A CA 1
ATOM 809 C C . PHE A 1 104 ? 10.888 -0.764 -6.739 1.00 89.38 104 PHE A C 1
ATOM 811 O O . PHE A 1 104 ? 10.138 -0.739 -7.713 1.00 89.38 104 PHE A O 1
ATOM 818 N N . LEU A 1 105 ? 11.633 0.277 -6.367 1.00 90.88 105 LEU A N 1
ATOM 819 C CA . LEU A 1 105 ? 11.734 1.524 -7.119 1.00 90.88 105 LEU A CA 1
ATOM 820 C C . LEU A 1 105 ? 13.198 1.753 -7.501 1.00 90.88 105 LEU A C 1
ATOM 822 O O . LEU A 1 105 ? 14.042 1.966 -6.629 1.00 90.88 105 LEU A O 1
ATOM 826 N N . GLY A 1 106 ? 13.481 1.735 -8.799 1.00 90.19 106 GLY A N 1
ATOM 827 C CA . GLY A 1 106 ? 14.784 2.054 -9.372 1.00 90.19 106 GLY A CA 1
ATOM 828 C C . GLY A 1 106 ? 14.717 3.318 -10.224 1.00 90.19 106 GLY A C 1
ATOM 829 O O . GLY A 1 106 ? 13.657 3.671 -10.741 1.00 90.19 106 GLY A O 1
ATOM 830 N N . ALA A 1 107 ? 15.846 4.007 -10.380 1.00 91.56 107 ALA A N 1
ATOM 831 C CA . ALA A 1 107 ? 15.925 5.164 -11.263 1.00 91.56 107 ALA A CA 1
ATOM 832 C C . ALA A 1 107 ? 17.327 5.342 -11.852 1.00 91.56 107 ALA A C 1
ATOM 834 O O . ALA A 1 107 ? 18.309 5.349 -11.109 1.00 91.56 107 ALA A O 1
ATOM 835 N N . ASN A 1 108 ? 17.395 5.594 -13.159 1.00 93.31 108 ASN A N 1
ATOM 836 C CA . ASN A 1 108 ? 18.539 6.226 -13.803 1.00 93.31 108 ASN A CA 1
ATOM 837 C C . ASN A 1 108 ? 18.172 7.675 -14.141 1.00 93.31 108 ASN A C 1
ATOM 839 O O . ASN A 1 108 ? 17.492 7.965 -15.128 1.00 93.31 108 ASN A O 1
ATOM 843 N N . ARG A 1 109 ? 18.642 8.605 -13.306 1.00 89.44 109 ARG A N 1
ATOM 844 C CA . ARG A 1 109 ? 18.344 10.035 -13.460 1.00 89.44 109 ARG A CA 1
ATOM 845 C C . ARG A 1 109 ? 19.017 10.669 -14.672 1.00 89.44 109 ARG A C 1
ATOM 847 O O . ARG A 1 109 ? 18.470 11.633 -15.193 1.00 89.44 109 ARG A O 1
ATOM 854 N N . GLU A 1 110 ? 20.153 10.146 -15.127 1.00 91.81 110 GLU A N 1
ATOM 855 C CA . GLU A 1 110 ? 20.860 10.684 -16.299 1.00 91.81 110 GLU A CA 1
ATOM 856 C C . GLU A 1 110 ? 20.060 10.466 -17.586 1.00 91.81 110 GLU A C 1
ATOM 858 O O . GLU A 1 110 ? 20.113 11.287 -18.500 1.00 91.81 110 GLU A O 1
ATOM 863 N N . ARG A 1 111 ? 19.262 9.393 -17.630 1.00 91.38 111 ARG A N 1
ATOM 864 C CA . ARG A 1 111 ? 18.370 9.062 -18.749 1.00 91.38 111 ARG A CA 1
ATOM 865 C C . ARG A 1 111 ? 16.895 9.340 -18.485 1.00 91.38 111 ARG A C 1
ATOM 867 O O . ARG A 1 111 ? 16.078 9.112 -19.367 1.00 91.38 111 ARG A O 1
ATOM 874 N N . GLY A 1 112 ? 16.547 9.836 -17.298 1.00 89.62 112 GLY A N 1
ATOM 875 C CA . GLY A 1 112 ? 15.152 10.040 -16.906 1.00 89.62 112 GLY A CA 1
ATOM 876 C C . GLY A 1 112 ? 14.338 8.742 -16.813 1.00 89.62 112 GLY A C 1
ATOM 877 O O . GLY A 1 112 ? 13.114 8.801 -16.883 1.00 89.62 112 GLY A O 1
ATOM 878 N N . ALA A 1 113 ? 14.995 7.589 -16.654 1.00 90.12 113 ALA A N 1
ATOM 879 C CA . ALA A 1 113 ? 14.340 6.289 -16.564 1.00 90.12 113 ALA A CA 1
ATOM 880 C C . ALA A 1 113 ? 13.972 5.966 -15.109 1.00 90.12 113 ALA A C 1
ATOM 882 O O . ALA A 1 113 ? 14.793 6.117 -14.199 1.00 90.12 113 ALA A O 1
ATOM 883 N N . PHE A 1 114 ? 12.743 5.498 -14.897 1.00 90.75 114 PHE A N 1
ATOM 884 C CA . PHE A 1 114 ? 12.243 5.016 -13.612 1.00 90.75 114 PHE A CA 1
ATOM 885 C C . PHE A 1 114 ? 11.652 3.628 -13.800 1.00 90.75 114 PHE A C 1
ATOM 887 O O . PHE A 1 114 ? 10.890 3.398 -14.736 1.00 90.75 114 PHE A O 1
ATOM 894 N N . TRP A 1 115 ? 11.955 2.729 -12.875 1.00 90.56 115 TRP A N 1
ATOM 895 C CA . TRP A 1 115 ? 11.424 1.375 -12.886 1.00 90.56 115 TRP A CA 1
ATOM 896 C C . TRP A 1 115 ? 10.683 1.107 -11.590 1.00 90.56 115 TRP A C 1
ATOM 898 O O . TRP A 1 115 ? 11.159 1.443 -10.503 1.00 90.56 115 TRP A O 1
ATOM 908 N N . LEU A 1 116 ? 9.522 0.483 -11.721 1.00 91.88 116 LEU A N 1
ATOM 909 C CA . LEU A 1 116 ? 8.690 0.049 -10.616 1.00 91.88 116 LEU A CA 1
ATOM 910 C C . LEU A 1 116 ? 8.388 -1.434 -10.819 1.00 91.88 116 LEU A C 1
ATOM 912 O O . LEU A 1 116 ? 7.973 -1.831 -11.903 1.00 91.88 116 LEU A O 1
ATOM 916 N N . GLY A 1 117 ? 8.588 -2.242 -9.785 1.00 90.94 117 GLY A N 1
ATOM 917 C CA . GLY A 1 117 ? 8.324 -3.678 -9.836 1.00 90.94 117 GLY A CA 1
ATOM 918 C C . GLY A 1 117 ? 7.866 -4.223 -8.492 1.00 90.94 117 GLY A C 1
ATOM 919 O O . GLY A 1 117 ? 8.027 -3.568 -7.463 1.00 90.94 117 GLY A O 1
ATOM 920 N N . GLN A 1 118 ? 7.282 -5.419 -8.494 1.00 92.12 118 GLN A N 1
ATOM 921 C CA . GLN A 1 118 ? 6.896 -6.114 -7.266 1.00 92.12 118 GLN A CA 1
ATOM 922 C C . GLN A 1 118 ? 8.159 -6.523 -6.501 1.00 92.12 118 GLN A C 1
ATOM 924 O O . GLN A 1 118 ? 9.058 -7.142 -7.069 1.00 92.12 118 GLN A O 1
ATOM 929 N N . ALA A 1 119 ? 8.242 -6.185 -5.214 1.00 87.50 119 ALA A N 1
ATOM 930 C CA . ALA A 1 119 ? 9.333 -6.660 -4.372 1.00 87.50 119 ALA A CA 1
ATOM 931 C C . ALA A 1 119 ? 9.090 -8.128 -3.962 1.00 87.50 119 ALA A C 1
ATOM 933 O O . ALA A 1 119 ? 7.959 -8.480 -3.610 1.00 87.50 119 ALA A O 1
ATOM 934 N N . PRO A 1 120 ? 10.135 -8.976 -3.963 1.00 76.88 120 PRO A N 1
ATOM 935 C CA . PRO A 1 120 ? 10.045 -10.353 -3.486 1.00 76.88 120 PRO A CA 1
ATOM 936 C C . PRO A 1 120 ? 10.023 -10.372 -1.957 1.00 76.88 120 PRO A C 1
ATOM 938 O O . PRO A 1 120 ? 10.930 -9.807 -1.346 1.00 76.88 120 PRO A O 1
ATOM 941 N N . ARG A 1 121 ? 9.035 -11.015 -1.317 1.00 73.69 121 ARG A N 1
ATOM 942 C CA . ARG A 1 121 ? 8.970 -11.131 0.154 1.00 73.69 121 ARG A CA 1
ATOM 943 C C . ARG A 1 121 ? 8.093 -12.295 0.604 1.00 73.69 121 ARG A C 1
ATOM 945 O O . ARG A 1 121 ? 7.163 -12.620 -0.108 1.00 73.69 121 ARG A O 1
ATOM 952 N N . PRO A 1 122 ? 8.254 -12.799 1.842 1.00 75.00 122 PRO A N 1
ATOM 953 C CA . PRO A 1 122 ? 9.413 -12.724 2.739 1.00 75.00 122 PRO A CA 1
ATOM 954 C C . PRO A 1 122 ? 10.280 -14.002 2.729 1.00 75.00 122 PRO A C 1
ATOM 956 O O . PRO A 1 122 ? 11.283 -14.042 3.438 1.00 75.00 122 PRO A O 1
ATOM 959 N N . ASN A 1 123 ? 9.934 -15.027 1.941 1.00 78.19 123 ASN A N 1
ATOM 960 C CA . ASN A 1 123 ? 10.672 -16.298 1.883 1.00 78.19 123 ASN A CA 1
ATOM 961 C C . ASN A 1 123 ? 11.876 -16.274 0.920 1.00 78.19 123 ASN A C 1
ATOM 963 O O . ASN A 1 123 ? 12.737 -17.151 0.946 1.00 78.19 123 ASN A O 1
ATOM 967 N N . ILE A 1 124 ? 11.973 -15.257 0.065 1.00 71.75 124 ILE A N 1
ATOM 968 C CA . ILE A 1 124 ? 13.119 -15.095 -0.831 1.00 71.75 124 ILE A CA 1
ATOM 969 C C . ILE A 1 124 ? 14.207 -14.342 -0.074 1.00 71.75 124 ILE A C 1
ATOM 971 O O . ILE A 1 124 ? 14.073 -13.154 0.216 1.00 71.75 124 ILE A O 1
ATOM 975 N N . GLN A 1 125 ? 15.291 -15.042 0.263 1.00 64.38 125 GLN A N 1
ATOM 976 C CA . GLN A 1 125 ? 16.467 -14.402 0.844 1.00 64.38 125 GLN A CA 1
ATOM 977 C C . GLN A 1 125 ? 17.021 -13.383 -0.150 1.00 64.38 125 GLN A C 1
ATOM 979 O O . GLN A 1 125 ? 17.189 -13.699 -1.329 1.00 64.38 125 GLN A O 1
ATOM 984 N N . SER A 1 126 ? 17.329 -12.175 0.330 1.00 61.78 126 SER A N 1
ATOM 985 C CA . SER A 1 126 ? 18.008 -11.156 -0.466 1.00 61.78 126 SER A CA 1
ATOM 986 C C . SER A 1 126 ? 19.351 -11.703 -0.940 1.00 61.78 126 SER A C 1
ATOM 988 O O . SER A 1 126 ? 20.350 -11.645 -0.224 1.00 61.78 126 SER A O 1
ATOM 990 N N . ARG A 1 127 ? 19.388 -12.254 -2.154 1.00 63.25 127 ARG A N 1
ATOM 991 C CA . ARG A 1 127 ? 20.647 -12.536 -2.828 1.00 63.25 127 ARG A CA 1
ATOM 992 C C . ARG A 1 127 ? 21.304 -11.185 -3.083 1.00 63.25 127 ARG A C 1
ATOM 994 O O . ARG A 1 127 ? 20.669 -10.295 -3.641 1.00 63.25 127 ARG A O 1
ATOM 1001 N N . SER A 1 128 ? 22.553 -11.021 -2.660 1.00 59.00 128 SER A N 1
ATOM 1002 C CA . SER A 1 128 ? 23.362 -9.820 -2.916 1.00 59.00 128 SER A CA 1
ATOM 1003 C C . SER A 1 128 ? 23.811 -9.762 -4.382 1.00 59.00 128 SER A C 1
ATOM 1005 O O . SER A 1 128 ? 24.994 -9.607 -4.669 1.00 59.00 128 SER A O 1
ATOM 1007 N N . ASP A 1 129 ? 22.882 -9.969 -5.313 1.00 66.44 129 ASP A N 1
ATOM 1008 C CA . ASP A 1 129 ? 23.140 -9.821 -6.737 1.00 66.44 129 ASP A CA 1
ATOM 1009 C C . ASP A 1 129 ? 23.036 -8.328 -7.051 1.00 66.44 129 ASP A C 1
ATOM 1011 O O . ASP A 1 129 ? 21.958 -7.768 -7.255 1.00 66.44 129 ASP A O 1
ATOM 1015 N N . HIS A 1 130 ? 24.165 -7.639 -6.909 1.00 71.81 130 HIS A N 1
ATOM 1016 C CA . HIS A 1 130 ? 24.251 -6.218 -7.194 1.00 71.81 130 HIS A CA 1
ATOM 1017 C C . HIS A 1 130 ? 24.400 -6.037 -8.701 1.00 71.81 130 HIS A C 1
ATOM 1019 O O . HIS A 1 130 ? 25.417 -6.413 -9.277 1.00 71.81 130 HIS A O 1
ATOM 1025 N N . PHE A 1 131 ? 23.398 -5.424 -9.324 1.00 76.75 131 PHE A N 1
ATOM 1026 C CA . PHE A 1 131 ? 23.475 -4.997 -10.713 1.00 76.75 131 PHE A CA 1
ATOM 1027 C C . PHE A 1 131 ? 23.931 -3.537 -10.781 1.00 76.75 131 PHE A C 1
ATOM 1029 O O . PHE A 1 131 ? 23.348 -2.662 -10.133 1.00 76.75 131 PHE A O 1
ATOM 1036 N N . THR A 1 132 ? 24.983 -3.268 -11.552 1.00 85.94 132 THR A N 1
ATOM 1037 C CA . THR A 1 132 ? 25.405 -1.899 -11.856 1.00 85.94 132 THR A CA 1
ATOM 1038 C C . THR A 1 132 ? 24.542 -1.363 -12.988 1.00 85.94 132 THR A C 1
ATOM 1040 O O . THR A 1 132 ? 24.484 -1.954 -14.058 1.00 85.94 132 THR A O 1
ATOM 1043 N N . ILE A 1 133 ? 23.872 -0.239 -12.743 1.00 87.00 133 ILE A N 1
ATOM 1044 C CA . ILE A 1 133 ? 23.149 0.491 -13.784 1.00 87.00 133 ILE A CA 1
ATOM 1045 C C . ILE A 1 133 ? 24.153 1.417 -14.467 1.00 87.00 133 ILE A C 1
ATOM 1047 O O . ILE A 1 133 ? 24.661 2.345 -13.832 1.00 87.00 133 ILE A O 1
ATOM 1051 N N . ASP A 1 134 ? 24.439 1.152 -15.739 1.00 88.50 134 ASP A N 1
ATOM 1052 C CA . ASP A 1 134 ? 25.282 2.018 -16.560 1.00 88.50 134 ASP A CA 1
ATOM 1053 C C . ASP A 1 134 ? 24.613 3.379 -16.802 1.00 88.50 134 ASP A C 1
ATOM 1055 O O . ASP A 1 134 ? 23.385 3.513 -16.756 1.00 88.50 134 ASP A O 1
ATOM 1059 N N . SER A 1 135 ? 25.418 4.405 -17.090 1.00 88.44 135 SER A N 1
ATOM 1060 C CA . SER A 1 135 ? 24.929 5.773 -17.326 1.00 88.44 135 SER A CA 1
ATOM 1061 C C . SER A 1 135 ? 23.928 5.861 -18.480 1.00 88.44 135 SER A C 1
ATOM 1063 O O . SER A 1 135 ? 23.041 6.714 -18.476 1.00 88.44 135 SER A O 1
ATOM 1065 N N . ASP A 1 136 ? 24.013 4.962 -19.460 1.00 90.94 136 ASP A N 1
ATOM 1066 C CA . ASP A 1 136 ? 23.090 4.857 -20.586 1.00 90.94 136 ASP A CA 1
ATOM 1067 C C . ASP A 1 136 ? 21.966 3.829 -20.417 1.00 90.94 136 ASP A C 1
ATOM 1069 O O . ASP A 1 136 ? 21.076 3.766 -21.271 1.00 90.94 136 ASP A O 1
ATOM 1073 N N . GLY A 1 137 ? 21.949 3.095 -19.303 1.00 87.19 137 GLY A N 1
ATOM 1074 C CA . GLY A 1 137 ? 20.953 2.072 -19.007 1.00 87.19 137 GLY A CA 1
ATOM 1075 C C . GLY A 1 137 ? 19.538 2.643 -18.902 1.00 87.19 137 GLY A C 1
ATOM 1076 O O . GLY A 1 137 ? 19.264 3.529 -18.090 1.00 87.19 137 GLY A O 1
ATOM 1077 N N . THR A 1 138 ? 18.625 2.115 -19.713 1.00 89.25 138 THR A N 1
ATOM 1078 C CA . THR A 1 138 ? 17.195 2.490 -19.742 1.00 89.25 138 THR A CA 1
ATOM 1079 C C . THR A 1 138 ? 16.268 1.333 -19.368 1.00 89.25 138 THR A C 1
ATOM 1081 O O . THR A 1 138 ? 15.088 1.545 -19.100 1.00 89.25 138 THR A O 1
ATOM 1084 N N . THR A 1 139 ? 16.813 0.126 -19.232 1.00 87.69 139 THR A N 1
ATOM 1085 C CA . THR A 1 139 ? 16.080 -1.094 -18.895 1.00 87.69 139 THR A CA 1
ATOM 1086 C C . THR A 1 139 ? 16.718 -1.800 -17.702 1.00 87.69 139 THR A C 1
ATOM 1088 O O . THR A 1 139 ? 17.906 -1.626 -17.423 1.00 87.69 139 THR A O 1
ATOM 1091 N N . ILE A 1 140 ? 15.923 -2.610 -17.003 1.00 85.38 140 ILE A N 1
ATOM 1092 C CA . ILE A 1 140 ? 16.395 -3.534 -15.970 1.00 85.38 140 ILE A CA 1
ATOM 1093 C C . ILE A 1 140 ? 15.786 -4.913 -16.207 1.00 85.38 140 ILE A C 1
ATOM 1095 O O . ILE A 1 140 ? 14.638 -5.024 -16.637 1.00 85.38 140 ILE A O 1
ATOM 1099 N N . GLU A 1 141 ? 16.550 -5.954 -15.899 1.00 82.62 141 GLU A N 1
ATOM 1100 C CA . GLU A 1 141 ? 16.065 -7.328 -15.967 1.00 82.62 141 GLU A CA 1
ATOM 1101 C C . GLU A 1 141 ? 15.189 -7.648 -14.755 1.00 82.62 141 GLU A C 1
ATOM 1103 O O . GLU A 1 141 ? 15.524 -7.336 -13.608 1.00 82.62 141 GLU A O 1
ATOM 1108 N N . THR A 1 142 ? 14.053 -8.293 -15.003 1.00 78.88 142 THR A N 1
ATOM 1109 C CA . THR A 1 142 ? 13.172 -8.774 -13.936 1.00 78.88 142 THR A CA 1
ATOM 1110 C C . THR A 1 142 ? 13.688 -10.097 -13.381 1.00 78.88 142 THR A C 1
ATOM 1112 O O . THR A 1 142 ? 14.170 -10.944 -14.131 1.00 78.88 142 THR A O 1
ATOM 1115 N N . SER A 1 143 ? 13.542 -10.326 -12.076 1.00 76.81 143 SER A N 1
ATOM 1116 C CA . SER A 1 143 ? 13.808 -11.654 -11.516 1.00 76.81 143 SER A CA 1
ATOM 1117 C C . SER A 1 143 ? 12.744 -12.654 -11.971 1.00 76.81 143 SER A C 1
ATOM 1119 O O . SER A 1 143 ? 11.572 -12.298 -12.026 1.00 76.81 143 SER A O 1
ATOM 1121 N N . SER A 1 144 ? 13.104 -13.923 -12.162 1.00 76.94 144 SER A N 1
ATOM 1122 C CA . SER A 1 144 ? 12.152 -15.011 -12.449 1.00 76.94 144 SER A CA 1
ATOM 1123 C C . SER A 1 144 ? 11.352 -15.483 -11.222 1.00 76.94 144 SER A C 1
ATOM 1125 O O . SER A 1 144 ? 10.818 -16.590 -11.225 1.00 76.94 144 SER A O 1
ATOM 1127 N N . ASN A 1 145 ? 11.350 -14.704 -10.140 1.00 75.31 145 ASN A N 1
ATOM 1128 C CA . ASN A 1 145 ? 10.668 -15.055 -8.903 1.00 75.31 145 ASN A CA 1
ATOM 1129 C C . ASN A 1 145 ? 9.188 -14.697 -8.998 1.00 75.31 145 ASN A C 1
ATOM 1131 O O . ASN A 1 145 ? 8.837 -13.570 -9.342 1.00 75.31 145 ASN A O 1
ATOM 1135 N N . ASP A 1 146 ? 8.346 -15.647 -8.623 1.00 81.50 146 ASP A N 1
ATOM 1136 C CA . ASP A 1 146 ? 6.905 -15.476 -8.521 1.00 81.50 146 ASP A CA 1
ATOM 1137 C C . ASP A 1 146 ? 6.527 -14.901 -7.143 1.00 81.50 146 ASP A C 1
ATOM 1139 O O . ASP A 1 146 ? 7.088 -15.303 -6.116 1.00 81.50 146 ASP A O 1
ATOM 1143 N N . TRP A 1 147 ? 5.618 -13.919 -7.109 1.00 84.31 147 TRP A N 1
ATOM 1144 C CA . TRP A 1 147 ? 5.254 -13.232 -5.866 1.00 84.31 147 TRP A CA 1
ATOM 1145 C C . TRP A 1 147 ? 4.561 -14.195 -4.908 1.00 84.31 147 TRP A C 1
ATOM 1147 O O . TRP A 1 147 ? 4.979 -14.303 -3.759 1.00 84.31 147 TRP A O 1
ATOM 1157 N N . GLU A 1 148 ? 3.573 -14.948 -5.373 1.00 84.38 148 GLU A N 1
ATOM 1158 C CA . GLU A 1 148 ? 2.828 -15.930 -4.592 1.00 84.38 148 GLU A CA 1
ATOM 1159 C C . GLU A 1 148 ? 3.781 -16.946 -3.956 1.00 84.38 148 GLU A C 1
ATOM 1161 O O . GLU A 1 148 ? 3.732 -17.189 -2.750 1.00 84.38 148 GLU A O 1
ATOM 1166 N N . THR A 1 149 ? 4.729 -17.453 -4.744 1.00 83.44 149 THR A N 1
ATOM 1167 C CA . THR A 1 149 ? 5.779 -18.364 -4.272 1.00 83.44 149 THR A CA 1
ATOM 1168 C C . THR A 1 149 ? 6.690 -17.705 -3.233 1.00 83.44 149 THR A C 1
ATOM 1170 O O . THR A 1 149 ? 7.091 -18.343 -2.260 1.00 83.44 149 THR A O 1
ATOM 1173 N N . SER A 1 150 ? 7.002 -16.413 -3.384 1.00 84.12 150 SER A N 1
ATOM 1174 C CA . SER A 1 150 ? 7.820 -15.675 -2.411 1.00 84.12 150 SER A CA 1
ATOM 1175 C C . SER A 1 150 ? 7.168 -15.557 -1.030 1.00 84.12 150 SER A C 1
ATOM 1177 O O . SER A 1 150 ? 7.869 -15.381 -0.028 1.00 84.12 150 SER A O 1
ATOM 1179 N N . TRP A 1 151 ? 5.848 -15.728 -0.978 1.00 86.19 151 TRP A N 1
ATOM 1180 C CA . TRP A 1 151 ? 5.019 -15.655 0.216 1.00 86.19 151 TRP A CA 1
ATOM 1181 C C . TRP A 1 151 ? 4.623 -17.005 0.813 1.00 86.19 151 TRP A C 1
ATOM 1183 O O . TRP A 1 151 ? 3.959 -17.041 1.857 1.00 86.19 151 TRP A O 1
ATOM 1193 N N . ASP A 1 152 ? 5.059 -18.104 0.200 1.00 85.12 152 ASP A N 1
ATOM 1194 C CA . ASP A 1 152 ? 4.747 -19.446 0.673 1.00 85.12 152 ASP A CA 1
ATOM 1195 C C . ASP A 1 152 ? 5.183 -19.654 2.135 1.00 85.12 152 ASP A C 1
ATOM 1197 O O . ASP A 1 152 ? 6.258 -19.223 2.561 1.00 85.12 152 ASP A O 1
ATOM 1201 N N . GLY A 1 153 ? 4.303 -20.264 2.930 1.00 84.94 153 GLY A N 1
ATOM 1202 C CA . GLY A 1 153 ? 4.489 -20.472 4.370 1.00 84.94 153 GLY A CA 1
ATOM 1203 C C . GLY A 1 153 ? 4.266 -19.245 5.272 1.00 84.94 153 GLY A C 1
ATOM 1204 O O . GLY A 1 153 ? 4.279 -19.392 6.495 1.00 84.94 153 GLY A O 1
ATOM 1205 N N . PHE A 1 154 ? 4.027 -18.044 4.728 1.00 86.44 154 PHE A N 1
ATOM 1206 C CA . PHE A 1 154 ? 3.787 -16.832 5.535 1.00 86.44 154 PHE A CA 1
ATOM 1207 C C . PHE A 1 154 ? 2.316 -16.440 5.671 1.00 86.44 154 PHE A C 1
ATOM 1209 O O . PHE A 1 154 ? 1.966 -15.689 6.598 1.00 86.44 154 PHE A O 1
ATOM 1216 N N . TRP A 1 155 ? 1.464 -16.935 4.777 1.00 88.31 155 TRP A N 1
ATOM 1217 C CA . TRP A 1 155 ? 0.025 -16.702 4.796 1.00 88.31 155 TRP A CA 1
ATOM 1218 C C . TRP A 1 155 ? -0.741 -17.903 5.349 1.00 88.31 155 TRP A C 1
ATOM 1220 O O . TRP A 1 155 ? -0.385 -19.053 5.114 1.00 88.31 155 TRP A O 1
ATOM 1230 N N . GLU A 1 156 ? -1.822 -17.624 6.072 1.00 88.38 156 GLU A N 1
ATOM 1231 C CA . GLU A 1 156 ? -2.801 -18.636 6.463 1.00 88.38 156 GLU A CA 1
ATOM 1232 C C . GLU A 1 156 ? -3.716 -18.928 5.263 1.00 88.38 156 GLU A C 1
ATOM 1234 O O . GLU A 1 156 ? -4.343 -18.015 4.712 1.00 88.38 156 GLU A O 1
ATOM 1239 N N . VAL A 1 157 ? -3.786 -20.198 4.852 1.00 85.81 157 VAL A N 1
ATOM 1240 C CA . VAL A 1 157 ? -4.725 -20.651 3.819 1.00 85.81 157 VAL A CA 1
ATOM 1241 C C . VAL A 1 157 ? -6.133 -20.558 4.392 1.00 85.81 157 VAL A C 1
ATOM 1243 O O . VAL A 1 157 ? -6.432 -21.143 5.431 1.00 85.81 157 VAL A O 1
ATOM 1246 N N . LEU A 1 158 ? -6.996 -19.801 3.719 1.00 84.88 158 LEU A N 1
ATOM 1247 C CA . LEU A 1 158 ? -8.408 -19.760 4.069 1.00 84.88 158 LEU A CA 1
ATOM 1248 C C . LEU A 1 158 ? -9.068 -20.995 3.464 1.00 84.88 158 LEU A C 1
ATOM 1250 O O . LEU A 1 158 ? -9.043 -21.170 2.245 1.00 84.88 158 LEU A O 1
ATOM 1254 N N . GLU A 1 159 ? -9.650 -21.845 4.305 1.00 79.19 159 GLU A N 1
ATOM 1255 C CA . GLU A 1 159 ? -10.503 -22.924 3.821 1.00 79.19 159 GLU A CA 1
ATOM 1256 C C . GLU A 1 159 ? -11.622 -22.305 2.982 1.00 79.19 159 GLU A C 1
ATOM 1258 O O . GLU A 1 159 ? -12.343 -21.401 3.421 1.00 79.19 159 GLU A O 1
ATOM 1263 N N . SER A 1 160 ? -11.729 -22.758 1.734 1.00 65.75 160 SER A N 1
ATOM 1264 C CA . SER A 1 160 ? -12.890 -22.429 0.921 1.00 65.75 160 SER A CA 1
ATOM 1265 C C . SER A 1 160 ? -14.092 -23.001 1.651 1.00 65.75 160 SER A C 1
ATOM 1267 O O . SER A 1 160 ? -14.076 -24.179 1.994 1.00 65.75 160 SER A O 1
ATOM 1269 N N . ALA A 1 161 ? -15.105 -22.178 1.925 1.00 56.38 161 ALA A N 1
ATOM 1270 C CA . ALA A 1 161 ? -16.356 -22.685 2.461 1.00 56.38 161 ALA A CA 1
ATOM 1271 C C . ALA A 1 161 ? -16.889 -23.724 1.466 1.00 56.38 161 ALA A C 1
ATOM 1273 O O . ALA A 1 161 ? -17.402 -23.359 0.405 1.00 56.38 161 ALA A O 1
ATOM 1274 N N . GLU A 1 162 ? -16.699 -25.011 1.766 1.00 47.03 162 GLU A N 1
ATOM 1275 C CA . GLU A 1 162 ? -17.317 -26.075 0.994 1.00 47.03 162 GLU A CA 1
ATOM 1276 C C . GLU A 1 162 ? -18.824 -25.803 0.973 1.00 47.03 162 GLU A C 1
ATOM 1278 O O . GLU A 1 162 ? -19.390 -25.401 2.001 1.00 47.03 162 GLU A O 1
ATOM 1283 N N . PRO A 1 163 ? -19.500 -25.963 -0.178 1.00 43.59 163 PRO A N 1
ATOM 1284 C CA . PRO A 1 163 ? -20.943 -25.845 -0.217 1.00 43.59 163 PRO A CA 1
ATOM 1285 C C . PRO A 1 163 ? -21.515 -26.885 0.746 1.00 43.59 163 PRO A C 1
ATOM 1287 O O . PRO A 1 163 ? -21.462 -28.086 0.490 1.00 43.59 163 PRO A O 1
ATOM 1290 N N . SER A 1 164 ? -22.026 -26.399 1.878 1.00 41.25 164 SER A N 1
ATOM 1291 C CA . SER A 1 164 ? -22.708 -27.210 2.876 1.00 41.25 164 SER A CA 1
ATOM 1292 C C . SER A 1 164 ? -23.740 -28.081 2.150 1.00 41.25 164 SER A C 1
ATOM 1294 O O . SER A 1 164 ? -24.575 -27.524 1.424 1.00 41.25 164 SER A O 1
ATOM 1296 N N . PRO A 1 165 ? -23.675 -29.423 2.251 1.00 44.91 165 PRO A N 1
ATOM 1297 C CA . PRO A 1 165 ? -24.635 -30.271 1.569 1.00 44.91 165 PRO A CA 1
ATOM 1298 C C . PRO A 1 165 ? -26.028 -29.909 2.080 1.00 44.91 165 PRO A C 1
ATOM 1300 O O . PRO A 1 165 ? -26.288 -29.912 3.285 1.00 44.91 165 PRO A O 1
ATOM 1303 N N . ALA A 1 166 ? -26.906 -29.538 1.149 1.00 39.22 166 ALA A N 1
ATOM 1304 C CA . ALA A 1 166 ? -28.287 -29.193 1.444 1.00 39.22 166 ALA A CA 1
ATOM 1305 C C . ALA A 1 166 ? -28.933 -30.293 2.314 1.00 39.22 166 ALA A C 1
ATOM 1307 O O . ALA A 1 166 ? -28.705 -31.478 2.053 1.00 39.22 166 ALA A O 1
ATOM 1308 N N . PRO A 1 167 ? -29.745 -29.947 3.331 1.00 38.94 167 PRO A N 1
ATOM 1309 C CA . PRO A 1 167 ? -30.426 -30.945 4.140 1.00 38.94 167 PRO A CA 1
ATOM 1310 C C . PRO A 1 167 ? -31.477 -31.667 3.287 1.00 38.94 167 PRO A C 1
ATOM 1312 O O . PRO A 1 167 ? -32.599 -31.194 3.090 1.00 38.94 167 PRO A O 1
ATOM 1315 N N . SER A 1 168 ? -31.101 -32.834 2.766 1.00 37.19 168 SER A N 1
ATOM 1316 C CA . SER A 1 168 ? -31.997 -33.778 2.106 1.00 37.19 168 SER A CA 1
ATOM 1317 C C . SER A 1 168 ? -33.051 -34.242 3.106 1.00 37.19 168 SER A C 1
ATOM 1319 O O . SER A 1 168 ? -32.783 -35.013 4.024 1.00 37.19 168 SER A O 1
ATOM 1321 N N . SER A 1 169 ? -34.263 -33.732 2.933 1.00 40.19 169 SER A N 1
ATOM 1322 C CA . SER A 1 169 ? -35.432 -34.093 3.725 1.00 40.19 169 SER A CA 1
ATOM 1323 C C . SER A 1 169 ? -36.055 -35.371 3.157 1.00 40.19 169 SER A C 1
ATOM 1325 O O . SER A 1 169 ? -36.732 -35.304 2.135 1.00 40.19 169 SER A O 1
ATOM 1327 N N . ALA A 1 170 ? -35.852 -36.524 3.798 1.00 34.00 170 ALA A N 1
ATOM 1328 C CA . ALA A 1 170 ? -36.721 -37.701 3.655 1.00 34.00 170 ALA A CA 1
ATOM 1329 C C . ALA A 1 170 ? -36.539 -38.667 4.850 1.00 34.00 170 ALA A C 1
ATOM 1331 O O . ALA A 1 170 ? -35.451 -38.721 5.422 1.00 34.00 170 ALA A O 1
ATOM 1332 N N . PRO A 1 171 ? -37.601 -39.377 5.279 1.00 35.88 171 PRO A N 1
ATOM 1333 C CA . PRO A 1 171 ? -37.814 -39.726 6.682 1.00 35.88 171 PRO A CA 1
ATOM 1334 C C . PRO A 1 171 ? -37.195 -41.056 7.132 1.00 35.88 171 PRO A C 1
ATOM 1336 O O . PRO A 1 171 ? -37.016 -41.994 6.358 1.00 35.88 171 PRO A O 1
ATOM 1339 N N . SER A 1 172 ? -36.954 -41.120 8.442 1.00 32.00 172 SER A N 1
ATOM 1340 C CA . SER A 1 172 ? -36.494 -42.272 9.214 1.00 32.00 172 SER A CA 1
ATOM 1341 C C . SER A 1 172 ? -37.396 -43.502 9.084 1.00 32.00 172 SER A C 1
ATOM 1343 O O . SER A 1 172 ? -38.601 -43.426 9.321 1.00 32.00 172 SER A O 1
ATOM 1345 N N . ALA A 1 173 ? -36.780 -44.663 8.863 1.00 30.58 173 ALA A N 1
ATOM 1346 C CA . ALA A 1 173 ? -37.324 -45.957 9.259 1.00 30.58 173 ALA A CA 1
ATOM 1347 C C . ALA A 1 173 ? -36.222 -46.755 9.975 1.00 30.58 173 ALA A C 1
ATOM 1349 O O . ALA A 1 173 ? -35.212 -47.127 9.381 1.00 30.58 173 ALA A O 1
ATOM 1350 N N . SER A 1 174 ? -36.413 -46.974 11.274 1.00 28.88 174 SER A N 1
ATOM 1351 C CA . SER A 1 174 ? -35.578 -47.836 12.113 1.00 28.88 174 SER A CA 1
ATOM 1352 C C . SER A 1 174 ? -35.997 -49.300 11.958 1.00 28.88 174 SER A C 1
ATOM 1354 O O . SER A 1 174 ? -37.193 -49.574 12.021 1.00 28.88 174 SER A O 1
ATOM 1356 N N . ALA A 1 175 ? -35.038 -50.232 11.855 1.00 29.64 175 ALA A N 1
ATOM 1357 C CA . ALA A 1 175 ? -34.827 -51.309 12.841 1.00 29.64 175 ALA A CA 1
ATOM 1358 C C . ALA A 1 175 ? -33.871 -52.427 12.355 1.00 29.64 175 ALA A C 1
ATOM 1360 O O . ALA A 1 175 ? -33.985 -52.924 11.239 1.00 29.64 175 ALA A O 1
ATOM 1361 N N . SER A 1 176 ? -33.073 -52.894 13.325 1.00 26.83 176 SER A N 1
ATOM 1362 C CA . SER A 1 176 ? -32.518 -54.250 13.516 1.00 26.83 176 SER A CA 1
ATOM 1363 C C . SER A 1 176 ? -31.093 -54.571 13.045 1.00 26.83 176 SER A C 1
ATOM 1365 O O . SER A 1 176 ? -30.592 -54.072 12.047 1.00 26.83 176 SER A O 1
ATOM 1367 N N . ALA A 1 177 ? -30.427 -55.384 13.873 1.00 30.12 177 ALA A N 1
ATOM 1368 C CA . ALA A 1 177 ? -28.998 -55.360 14.176 1.00 30.12 177 ALA A CA 1
ATOM 1369 C C . ALA A 1 177 ? -28.259 -56.700 13.933 1.00 30.12 177 ALA A C 1
ATOM 1371 O O . ALA A 1 177 ? -28.881 -57.761 13.949 1.00 30.12 177 ALA A O 1
ATOM 1372 N N . SER A 1 178 ? -26.915 -56.584 13.889 1.00 29.56 178 SER A N 1
ATOM 1373 C CA . SER A 1 178 ? -25.846 -57.584 14.172 1.00 29.56 178 SER A CA 1
ATOM 1374 C C . SER A 1 178 ? -25.416 -58.564 13.041 1.00 29.56 178 SER A C 1
ATOM 1376 O O . SER A 1 178 ? -26.184 -58.800 12.117 1.00 29.56 178 SER A O 1
ATOM 1378 N N . PRO A 1 179 ? -24.222 -59.215 13.117 1.00 45.38 179 PRO A N 1
ATOM 1379 C CA . PRO A 1 179 ? -22.861 -58.628 13.056 1.00 45.38 179 PRO A CA 1
ATOM 1380 C C . PRO A 1 179 ? -21.853 -59.433 12.171 1.00 45.38 179 PRO A C 1
ATOM 1382 O O . PRO A 1 179 ? -21.964 -60.651 12.086 1.00 45.38 179 PRO A O 1
ATOM 1385 N N . SER A 1 180 ? -20.785 -58.816 11.629 1.00 29.09 180 SER A N 1
ATOM 1386 C CA . SER A 1 180 ? -19.495 -59.504 11.325 1.00 29.09 180 SER A CA 1
ATOM 1387 C C . SER A 1 180 ? -18.368 -58.543 10.886 1.00 29.09 180 SER A C 1
ATOM 1389 O O . SER A 1 180 ? -18.625 -57.538 10.235 1.00 29.09 180 SER A O 1
ATOM 1391 N N . LEU A 1 181 ? -17.133 -58.876 11.287 1.00 34.25 181 LEU A N 1
ATOM 1392 C CA . LEU A 1 181 ? -15.875 -58.096 11.368 1.00 34.25 181 LEU A CA 1
ATOM 1393 C C . LEU A 1 181 ? -14.890 -58.434 10.187 1.00 34.25 181 LEU A C 1
ATOM 1395 O O . LEU A 1 181 ? -15.257 -59.271 9.367 1.00 34.25 181 LEU A O 1
ATOM 1399 N N . PRO A 1 182 ? -13.605 -57.980 10.179 1.00 51.50 182 PRO A N 1
ATOM 1400 C CA . PRO A 1 182 ? -12.937 -56.864 9.450 1.00 51.50 182 PRO A CA 1
ATOM 1401 C C . PRO A 1 182 ? -11.979 -57.397 8.319 1.00 51.50 182 PRO A C 1
ATOM 1403 O O . PRO A 1 182 ? -12.222 -58.528 7.897 1.00 51.50 182 PRO A O 1
ATOM 1406 N N . PRO A 1 183 ? -10.865 -56.755 7.842 1.00 47.16 183 PRO A N 1
ATOM 1407 C CA . PRO A 1 183 ? -10.263 -55.417 8.068 1.00 47.16 183 PRO A CA 1
ATOM 1408 C C . PRO A 1 183 ? -9.770 -54.664 6.797 1.00 47.16 183 PRO A C 1
ATOM 1410 O O . PRO A 1 183 ? -9.627 -55.256 5.737 1.00 47.16 183 PRO A O 1
ATOM 1413 N N . SER A 1 184 ? -9.397 -53.383 6.946 1.00 33.19 184 SER A N 1
ATOM 1414 C CA . SER A 1 184 ? -8.094 -52.840 6.492 1.00 33.19 184 SER A CA 1
ATOM 1415 C C . SER A 1 184 ? -7.955 -51.370 6.905 1.00 33.19 184 SER A C 1
ATOM 1417 O O . SER A 1 184 ? -8.684 -50.494 6.447 1.00 33.19 184 SER A O 1
ATOM 1419 N N . THR A 1 185 ? -7.034 -51.155 7.834 1.00 34.81 185 THR A N 1
ATOM 1420 C CA . THR A 1 185 ? -6.487 -49.891 8.324 1.00 34.81 185 THR A CA 1
ATOM 1421 C C . THR A 1 185 ? -5.608 -49.239 7.266 1.00 34.81 185 THR A C 1
ATOM 1423 O O . THR A 1 185 ? -4.703 -49.912 6.787 1.00 34.81 185 THR A O 1
ATOM 1426 N N . ASP A 1 186 ? -5.792 -47.945 7.010 1.00 32.16 186 ASP A N 1
ATOM 1427 C CA . ASP A 1 186 ? -4.691 -47.085 6.579 1.00 32.16 186 ASP A CA 1
ATOM 1428 C C . ASP A 1 186 ? -4.660 -45.826 7.444 1.00 32.16 186 ASP A C 1
ATOM 1430 O O . ASP A 1 186 ? -5.681 -45.232 7.802 1.00 32.16 186 ASP A O 1
ATOM 1434 N N . GLU A 1 187 ? -3.443 -45.532 7.877 1.00 35.88 187 GLU A N 1
ATOM 1435 C CA . GLU A 1 187 ? -3.084 -44.689 8.997 1.00 35.88 187 GLU A CA 1
ATOM 1436 C C . GLU A 1 187 ? -3.305 -43.198 8.726 1.00 35.88 187 GLU A C 1
ATOM 1438 O O . GLU A 1 187 ? -2.722 -42.595 7.827 1.00 35.88 187 GLU A O 1
ATOM 1443 N N . SER A 1 188 ? -4.084 -42.573 9.606 1.00 34.69 188 SER A N 1
ATOM 1444 C CA . SER A 1 188 ? -4.012 -41.140 9.868 1.00 34.69 188 SER A CA 1
ATOM 1445 C C . SER A 1 188 ? -2.747 -40.873 10.690 1.00 34.69 188 SER A C 1
ATOM 1447 O O . SER A 1 188 ? -2.721 -41.092 11.903 1.00 34.69 188 SER A O 1
ATOM 1449 N N . MET A 1 189 ? -1.677 -40.416 10.035 1.00 35.69 189 MET A N 1
ATOM 1450 C CA . MET A 1 189 ? -0.505 -39.908 10.747 1.00 35.69 189 MET A CA 1
ATOM 1451 C C . MET A 1 189 ? -0.780 -38.503 11.285 1.00 35.69 189 MET A C 1
ATOM 1453 O O . MET A 1 189 ? -0.717 -37.494 10.588 1.00 35.69 189 MET A O 1
ATOM 1457 N N . SER A 1 190 ? -1.080 -38.487 12.579 1.00 51.31 190 SER A N 1
ATOM 1458 C CA . SER A 1 190 ? -0.982 -37.358 13.493 1.00 51.31 190 SER A CA 1
ATOM 1459 C C . SER A 1 190 ? 0.489 -37.059 13.805 1.00 51.31 190 SER A C 1
ATOM 1461 O O . SER A 1 190 ? 1.166 -37.893 14.399 1.00 51.31 190 SER A O 1
ATOM 1463 N N . MET A 1 191 ? 0.975 -35.866 13.447 1.00 38.84 191 MET A N 1
ATOM 1464 C CA . MET A 1 191 ? 2.150 -35.199 14.035 1.00 38.84 191 MET A CA 1
ATOM 1465 C C . MET A 1 191 ? 1.945 -33.677 13.866 1.00 38.84 191 MET A C 1
ATOM 1467 O O . MET A 1 191 ? 1.578 -33.235 12.789 1.00 38.84 191 MET A O 1
ATOM 1471 N N . GLY A 1 192 ? 2.124 -32.793 14.843 1.00 35.56 192 GLY A N 1
ATOM 1472 C CA . GLY A 1 192 ? 2.614 -32.973 16.194 1.00 35.56 192 GLY A CA 1
ATOM 1473 C C . GLY A 1 192 ? 2.246 -31.778 17.077 1.00 35.56 192 GLY A C 1
ATOM 1474 O O . GLY A 1 192 ? 2.258 -30.617 16.673 1.00 35.56 192 GLY A O 1
ATOM 1475 N N . THR A 1 193 ? 1.913 -32.119 18.313 1.00 42.78 193 THR A N 1
ATOM 1476 C CA . THR A 1 193 ? 1.880 -31.263 19.492 1.00 42.78 193 THR A CA 1
ATOM 1477 C C . THR A 1 193 ? 3.266 -30.675 19.766 1.00 42.78 193 THR A C 1
ATOM 1479 O O . THR A 1 193 ? 4.212 -31.436 19.943 1.00 42.78 193 THR A O 1
ATOM 1482 N N . ASN A 1 194 ? 3.376 -29.352 19.916 1.00 40.91 194 ASN A N 1
ATOM 1483 C CA . ASN A 1 194 ? 4.508 -28.737 20.615 1.00 40.91 194 ASN A CA 1
ATOM 1484 C C . ASN A 1 194 ? 4.023 -28.088 21.918 1.00 40.91 194 ASN A C 1
ATOM 1486 O O . ASN A 1 194 ? 3.339 -27.066 21.925 1.00 40.91 194 ASN A O 1
ATOM 1490 N N . ILE A 1 195 ? 4.376 -28.761 23.015 1.00 37.34 195 ILE A N 1
ATOM 1491 C CA . ILE A 1 195 ? 4.260 -28.347 24.415 1.00 37.34 195 ILE A CA 1
ATOM 1492 C C . ILE A 1 195 ? 5.335 -27.297 24.725 1.00 37.34 195 ILE A C 1
ATOM 1494 O O . ILE A 1 195 ? 6.461 -27.380 24.239 1.00 37.34 195 ILE A O 1
ATOM 1498 N N . GLY A 1 196 ? 4.974 -26.313 25.551 1.00 37.28 196 GLY A N 1
ATOM 1499 C CA . GLY A 1 196 ? 5.857 -25.245 26.007 1.00 37.28 196 GLY A CA 1
ATOM 1500 C C . GLY A 1 196 ? 6.873 -25.654 27.078 1.00 37.28 196 GLY A C 1
ATOM 1501 O O . GLY A 1 196 ? 6.635 -26.552 27.877 1.00 37.28 196 GLY A O 1
ATOM 1502 N N . ILE A 1 197 ? 7.980 -24.911 27.110 1.00 46.38 197 ILE A N 1
ATOM 1503 C CA . ILE A 1 197 ? 8.968 -24.736 28.190 1.00 46.38 197 ILE A CA 1
ATOM 1504 C C . ILE A 1 197 ? 9.561 -23.343 27.903 1.00 46.38 197 ILE A C 1
ATOM 1506 O O . ILE A 1 197 ? 9.830 -23.035 26.750 1.00 46.38 197 ILE A O 1
ATOM 1510 N N . GLY A 1 198 ? 9.795 -22.395 28.798 1.00 36.91 198 GLY A N 1
ATOM 1511 C CA . GLY A 1 198 ? 9.749 -22.302 30.244 1.00 36.91 198 GLY A CA 1
ATOM 1512 C C . GLY A 1 198 ? 10.453 -20.977 30.561 1.00 36.91 198 GLY A C 1
ATOM 1513 O O . GLY A 1 198 ? 11.518 -20.682 30.020 1.00 36.91 198 GLY A O 1
ATOM 1514 N N . VAL A 1 199 ? 9.821 -20.136 31.373 1.00 51.94 199 VAL A N 1
ATOM 1515 C CA . VAL A 1 199 ? 10.388 -18.880 31.877 1.00 51.94 199 VAL A CA 1
ATOM 1516 C C . VAL A 1 199 ? 11.630 -19.208 32.711 1.00 51.94 199 VAL A C 1
ATOM 1518 O O . VAL A 1 199 ? 11.513 -19.962 33.674 1.00 51.94 199 VAL A O 1
ATOM 1521 N N . GLY A 1 200 ? 12.807 -18.655 32.382 1.00 50.69 200 GLY A N 1
ATOM 1522 C CA . GLY A 1 200 ? 13.981 -18.899 33.229 1.00 50.69 200 GLY A CA 1
ATOM 1523 C C . GLY A 1 200 ? 15.372 -18.480 32.752 1.00 50.69 200 GLY A C 1
ATOM 1524 O O . GLY A 1 200 ? 16.319 -19.173 33.094 1.00 50.69 200 GLY A O 1
ATOM 1525 N N . THR A 1 201 ? 15.568 -17.379 32.016 1.00 51.62 201 THR A N 1
ATOM 1526 C CA . THR A 1 201 ? 16.937 -16.889 31.704 1.00 51.62 201 THR A CA 1
ATOM 1527 C C . THR A 1 201 ? 17.063 -15.361 31.742 1.00 51.62 201 THR A C 1
ATOM 1529 O O . THR A 1 201 ? 17.673 -14.754 30.871 1.00 51.62 201 THR A O 1
ATOM 1532 N N . GLY A 1 202 ? 16.490 -14.703 32.755 1.00 48.41 202 GLY A N 1
ATOM 1533 C CA . GLY A 1 202 ? 16.683 -13.256 32.964 1.00 48.41 202 GLY A CA 1
ATOM 1534 C C . GLY A 1 202 ? 17.964 -12.901 33.735 1.00 48.41 202 GLY A C 1
ATOM 1535 O O . GLY A 1 202 ? 18.612 -11.898 33.453 1.00 48.41 202 GLY A O 1
ATOM 1536 N N . ALA A 1 203 ? 18.372 -13.737 34.695 1.00 54.44 203 ALA A N 1
ATOM 1537 C CA . ALA A 1 203 ? 19.439 -13.378 35.636 1.00 54.44 203 ALA A CA 1
ATOM 1538 C C . ALA A 1 203 ? 20.864 -13.569 35.079 1.00 54.44 203 ALA A C 1
ATOM 1540 O O . ALA A 1 203 ? 21.755 -12.780 35.385 1.00 54.44 203 ALA A O 1
ATOM 1541 N N . ALA A 1 204 ? 21.091 -14.578 34.231 1.00 55.22 204 ALA A N 1
ATOM 1542 C CA . ALA A 1 204 ? 22.431 -14.877 33.717 1.00 55.22 204 ALA A CA 1
ATOM 1543 C C . ALA A 1 204 ? 22.928 -13.832 32.699 1.00 55.22 204 ALA A C 1
ATOM 1545 O O . ALA A 1 204 ? 24.103 -13.471 32.702 1.00 55.22 204 ALA A O 1
ATOM 1546 N N . VAL A 1 205 ? 22.027 -13.287 31.873 1.00 63.81 205 VAL A N 1
ATOM 1547 C CA . VAL A 1 205 ? 22.373 -12.273 30.863 1.00 63.81 205 VAL A CA 1
ATOM 1548 C C . VAL A 1 205 ? 22.716 -10.932 31.523 1.00 63.81 205 VAL A C 1
ATOM 1550 O O . VAL A 1 205 ? 23.682 -10.281 31.128 1.00 63.81 205 VAL A O 1
ATOM 1553 N N . LEU A 1 206 ? 22.002 -10.549 32.586 1.00 65.19 206 LEU A N 1
ATOM 1554 C CA . LEU A 1 206 ? 22.271 -9.306 33.319 1.00 65.19 206 LEU A CA 1
ATOM 1555 C C . LEU A 1 206 ? 23.628 -9.322 34.041 1.00 65.19 206 LEU A C 1
ATOM 1557 O O . LEU A 1 206 ? 24.321 -8.304 34.060 1.00 65.19 206 LEU A O 1
ATOM 1561 N N . LEU A 1 207 ? 24.049 -10.471 34.578 1.00 70.56 207 LEU A N 1
ATOM 1562 C CA . LEU A 1 207 ? 25.354 -10.602 35.236 1.00 70.56 207 LEU A CA 1
ATOM 1563 C C . LEU A 1 207 ? 26.524 -10.539 34.241 1.00 70.56 207 LEU A C 1
ATOM 1565 O O . LEU A 1 207 ? 27.552 -9.933 34.549 1.00 70.56 207 LEU A O 1
ATOM 1569 N N . LEU A 1 208 ? 26.357 -11.087 33.033 1.00 73.50 208 LEU A N 1
ATOM 1570 C CA . LEU A 1 208 ? 27.369 -10.995 31.974 1.00 73.50 208 LEU A CA 1
ATOM 1571 C C . LEU A 1 208 ? 27.530 -9.557 31.458 1.00 73.50 208 LEU A C 1
ATOM 1573 O O . LEU A 1 208 ? 28.658 -9.091 31.290 1.00 73.50 208 LEU A O 1
ATOM 1577 N N . PHE A 1 209 ? 26.427 -8.819 31.288 1.00 77.00 209 PHE A N 1
ATOM 1578 C CA . PHE A 1 209 ? 26.476 -7.407 30.893 1.00 77.00 209 PHE A CA 1
ATOM 1579 C C . PHE A 1 209 ? 27.109 -6.513 31.969 1.00 77.00 209 PHE A C 1
ATOM 1581 O O . PHE A 1 209 ? 27.924 -5.645 31.647 1.00 77.00 209 PHE A O 1
ATOM 1588 N N . ALA A 1 210 ? 26.801 -6.743 33.249 1.00 77.44 210 ALA A N 1
ATOM 1589 C CA . ALA A 1 210 ? 27.409 -5.994 34.349 1.00 77.44 210 ALA A CA 1
ATOM 1590 C C . ALA A 1 210 ? 28.925 -6.252 34.463 1.00 77.44 210 ALA A C 1
ATOM 1592 O O . ALA A 1 210 ? 29.699 -5.313 34.668 1.00 77.44 210 ALA A O 1
ATOM 1593 N N . GLY A 1 211 ? 29.364 -7.502 34.273 1.00 79.38 211 GLY A N 1
ATOM 1594 C CA . GLY A 1 211 ? 30.785 -7.862 34.263 1.00 79.38 211 GLY A CA 1
ATOM 1595 C C . GLY A 1 211 ? 31.565 -7.187 33.130 1.00 79.38 211 GLY A C 1
ATOM 1596 O O . GLY A 1 211 ? 32.653 -6.653 33.362 1.00 79.38 211 GLY A O 1
ATOM 1597 N N . LEU A 1 212 ? 30.986 -7.134 31.926 1.00 80.56 212 LEU A N 1
ATOM 1598 C CA . LEU A 1 212 ? 31.607 -6.494 30.763 1.00 80.56 212 LEU A CA 1
ATOM 1599 C C . LEU A 1 212 ? 31.767 -4.976 30.957 1.00 80.56 212 LEU A C 1
ATOM 1601 O O . LEU A 1 212 ? 32.822 -4.416 30.654 1.00 80.56 212 LEU A O 1
ATOM 1605 N N . LEU A 1 213 ? 30.751 -4.314 31.520 1.00 81.75 213 LEU A N 1
ATOM 1606 C CA . LEU A 1 213 ? 30.781 -2.874 31.795 1.00 81.75 213 LEU A CA 1
ATOM 1607 C C . LEU A 1 213 ? 31.818 -2.501 32.862 1.00 81.75 213 LEU A C 1
ATOM 1609 O O . LEU A 1 213 ? 32.507 -1.491 32.724 1.00 81.75 213 LEU A O 1
ATOM 1613 N N . LEU A 1 214 ? 31.971 -3.316 33.909 1.00 83.00 214 LEU A N 1
ATOM 1614 C CA . LEU A 1 214 ? 32.984 -3.077 34.942 1.00 83.00 214 LEU A CA 1
ATOM 1615 C C . LEU A 1 214 ? 34.411 -3.304 34.428 1.00 83.00 214 LEU A C 1
ATOM 1617 O O . LEU A 1 214 ? 35.324 -2.595 34.850 1.00 83.00 214 LEU A O 1
ATOM 1621 N N . TRP A 1 215 ? 34.611 -4.245 33.503 1.00 79.38 215 TRP A N 1
ATOM 1622 C CA . TRP A 1 215 ? 35.910 -4.469 32.867 1.00 79.38 215 TRP A CA 1
ATOM 1623 C C . TRP A 1 215 ? 36.301 -3.322 31.928 1.00 79.38 215 TRP A C 1
ATOM 1625 O O . TRP A 1 215 ? 37.424 -2.825 32.002 1.00 79.38 215 TRP A O 1
ATOM 1635 N N . MET A 1 216 ? 35.354 -2.833 31.121 1.00 79.56 216 MET A N 1
ATOM 1636 C CA . MET A 1 216 ? 35.545 -1.673 30.239 1.00 79.56 216 MET A CA 1
ATOM 1637 C C . MET A 1 216 ? 35.877 -0.389 31.004 1.00 79.56 216 MET A C 1
ATOM 1639 O O . MET A 1 216 ? 36.555 0.477 30.474 1.00 79.56 216 MET A O 1
ATOM 1643 N N . ARG A 1 217 ? 35.415 -0.265 32.252 1.00 74.75 217 ARG A N 1
ATOM 1644 C CA . ARG A 1 217 ? 35.643 0.914 33.096 1.00 74.75 217 ARG A CA 1
ATOM 1645 C C . ARG A 1 217 ? 36.959 0.860 33.8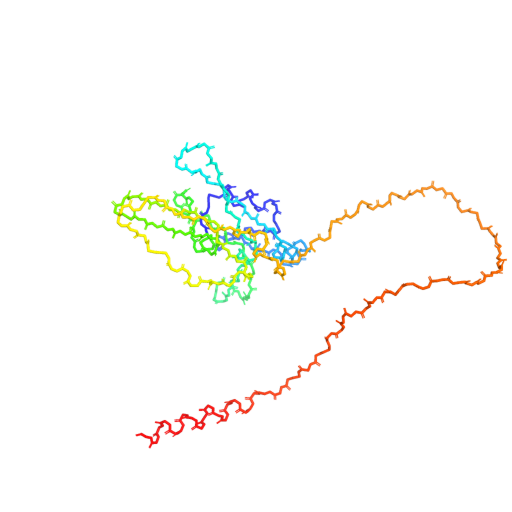89 1.00 74.75 217 ARG A C 1
ATOM 1647 O O . ARG A 1 217 ? 37.314 1.839 34.539 1.00 74.75 217 ARG A O 1
ATOM 1654 N N . LYS A 1 218 ? 37.645 -0.290 33.887 1.00 67.56 218 LYS A N 1
ATOM 1655 C CA . LYS A 1 218 ? 38.952 -0.506 34.536 1.00 67.56 218 LYS A CA 1
ATOM 1656 C C . LYS A 1 218 ? 40.138 -0.461 33.562 1.00 67.56 218 LYS A C 1
ATOM 1658 O O . LYS A 1 218 ? 41.273 -0.502 34.033 1.00 67.56 218 LYS A O 1
ATOM 1663 N N . ARG A 1 219 ? 39.883 -0.420 32.252 1.00 55.31 219 ARG A N 1
ATOM 1664 C CA . ARG A 1 219 ? 40.861 -0.016 31.232 1.00 55.31 219 ARG A CA 1
ATOM 1665 C C . ARG A 1 219 ? 40.779 1.488 31.020 1.00 55.31 219 ARG A C 1
ATOM 1667 O O . ARG A 1 219 ? 41.842 2.057 30.707 1.00 55.31 219 ARG A O 1
#

InterPro domains:
  IPR021109 Aspartic peptidase domain superfamily [G3DSA:2.40.70.10] (1-128)
  IPR021109 Aspartic peptidase domain superfamily [SSF50630] (2-121)

Organism: NCBI:txid2686198

pLDDT: mean 77.01, std 20.68, range [26.83, 97.31]